Protein 3U3L (pdb70)

Foldseek 3Di:
DAQQPDAAPVGAAALPHDDFAAAVVQPDFKDWDDQDPVNQVVLLVLLLVLLLQVQQPPLVAFHFQAARAAADPLQQVSQSSVFSHVDQDDPHDHADPQFGHKDKDKDKDKAQDDDPPVVSSVVLSVVQVVCSVVDHNVCQAFPDQVPPGHQSVLLSNQRLWHYKHKIKMWHDDPNITMMMIMMITSAGADGGHGSGDHDPGQNNVAPAADPPSRSHHYNPGPRRSHDYD

Sequence (229 aa):
VNYCRLPCRGDDNYHVGCGEPAYAQECGQSSPRTRRELLKEHRNEILSSKINDVRDHVAKGSWGLPVAARKVVVWDAELAGLAKRHTKGCVGETHACRNTERFWLPGQLNFKYSGDKLPRIKELIDDAVKKGHLQKHNITREIIENYRENGGDVKELALAISDRVTAVGCGLTTWEDGAKARALLTCNFSSSQNTRGRPVYKIGNSPGEKCIEKDETYKNLCSATEPIDPNKSN

Nearest PDB structures (foldseek):
  3u3l-assembly1_C  TM=1.004E+00  e=3.193E-52  Tabanus yao
  3u3n-assembly1_C  TM=9.998E-01  e=9.436E-51  Tabanus yao
  3u3u-assembly1_C  TM=1.003E+00  e=1.256E-48  Tabanus yao
  2vzn-assembly1_A  TM=8.427E-01  e=7.200E-13  Solenopsis invicta
  2vzn-assembly2_B  TM=8.166E-01  e=8.162E-13  Solenopsis invicta

Structure (mmCIF, N/CA/C/O backbone):
data_3U3L
#
_entry.id   3U3L
#
_cell.length_a   69.556
_cell.length_b   69.556
_cell.length_c   86.209
_cell.angle_alpha   90.000
_cell.angle_beta   90.000
_cell.angle_gamma   120.000
#
_symmetry.space_group_name_H-M   'P 31 2 1'
#
loop_
_entity.id
_entity.type
_entity.pdbx_description
1 polymer 'Tablysin 15'
2 non-polymer 'PALMITIC ACID'
3 non-polymer 'PRASEODYMIUM ION'
4 non-polymer 'CITRIC ACID'
5 water water
#
loop_
_atom_site.group_PDB
_atom_site.id
_atom_site.type_symbol
_atom_site.label_atom_id
_atom_site.label_alt_id
_atom_site.label_comp_id
_atom_site.label_asym_id
_atom_site.label_entity_id
_atom_site.label_seq_id
_atom_site.pdbx_PDB_ins_code
_atom_site.Cartn_x
_atom_site.Cartn_y
_atom_site.Cartn_z
_atom_site.occupancy
_atom_site.B_iso_or_equiv
_atom_site.auth_seq_id
_atom_site.auth_comp_id
_atom_site.auth_asym_id
_atom_site.auth_atom_id
_atom_site.pdbx_PDB_model_num
ATOM 1 N N . VAL A 1 2 ? 30.866 11.547 -8.843 1.00 29.06 1 VAL C N 1
ATOM 2 C CA . VAL A 1 2 ? 29.969 11.646 -9.988 1.00 29.39 1 VAL C CA 1
ATOM 3 C C . VAL A 1 2 ? 28.908 12.712 -9.752 1.00 27.12 1 VAL C C 1
ATOM 4 O O . VAL A 1 2 ? 28.542 13.002 -8.613 1.00 26.19 1 VAL C O 1
ATOM 8 N N . ASN A 1 3 ? 28.432 13.306 -10.840 1.00 26.08 2 ASN C N 1
ATOM 9 C CA . ASN A 1 3 ? 27.286 14.198 -10.799 1.00 24.30 2 ASN C CA 1
ATOM 10 C C . ASN A 1 3 ? 26.049 13.326 -10.937 1.00 19.15 2 ASN C C 1
ATOM 11 O O . ASN A 1 3 ? 25.782 12.783 -12.006 1.00 17.83 2 ASN C O 1
ATOM 16 N N . TYR A 1 4 ? 25.301 13.156 -9.851 1.00 13.95 3 TYR C N 1
ATOM 17 C CA . TYR A 1 4 ? 24.197 12.215 -9.869 1.00 10.31 3 TYR C CA 1
ATOM 18 C C . TYR A 1 4 ? 23.110 12.648 -10.833 1.00 11.41 3 TYR C C 1
ATOM 19 O O . TYR A 1 4 ? 22.378 11.806 -11.347 1.00 12.27 3 TYR C O 1
ATOM 28 N N . CYS A 1 5 ? 23.026 13.944 -11.102 1.00 13.12 4 CYS C N 1
ATOM 29 C CA . CYS A 1 5 ? 22.045 14.429 -12.060 1.00 15.96 4 CYS C CA 1
ATOM 30 C C . CYS A 1 5 ? 22.346 13.930 -13.463 1.00 17.53 4 CYS C C 1
ATOM 31 O O . CYS A 1 5 ? 21.472 13.969 -14.342 1.00 20.10 4 CYS C O 1
ATOM 34 N N . ARG A 1 6 ? 23.570 13.462 -13.680 1.00 12.62 5 ARG C N 1
ATOM 35 C CA . ARG A 1 6 ? 23.980 13.029 -15.013 1.00 15.16 5 ARG C CA 1
ATOM 36 C C . ARG A 1 6 ? 24.346 11.552 -15.047 1.00 11.98 5 ARG C C 1
ATOM 37 O O . ARG A 1 6 ? 25.016 11.089 -15.977 1.00 14.81 5 ARG C O 1
ATOM 45 N N . LEU A 1 7 ? 23.883 10.822 -14.037 1.00 10.93 6 LEU C N 1
ATOM 46 C CA . LEU A 1 7 ? 24.044 9.371 -13.995 1.00 10.60 6 LEU C CA 1
ATOM 47 C C . LEU A 1 7 ? 22.671 8.767 -14.164 1.00 11.10 6 LEU C C 1
ATOM 48 O O . LEU A 1 7 ? 21.873 8.771 -13.228 1.00 14.01 6 LEU C O 1
ATOM 53 N N . PRO A 1 8 ? 22.372 8.279 -15.374 1.00 12.39 7 PRO C N 1
ATOM 54 C CA . PRO A 1 8 ? 21.008 7.793 -15.574 1.00 12.17 7 PRO C CA 1
ATOM 55 C C . PRO A 1 8 ? 20.807 6.417 -14.981 1.00 11.82 7 PRO C C 1
ATOM 56 O O . PRO A 1 8 ? 21.755 5.776 -14.513 1.00 12.39 7 PRO C O 1
ATOM 60 N N . CYS A 1 9 ? 19.553 5.988 -14.985 1.00 11.23 8 CYS C N 1
ATOM 61 C CA . CYS A 1 9 ? 19.214 4.653 -14.516 1.00 11.41 8 CYS C CA 1
ATOM 62 C C . CYS A 1 9 ? 18.076 4.103 -15.351 1.00 9.34 8 CYS C C 1
ATOM 63 O O . CYS A 1 9 ? 17.300 4.851 -15.949 1.00 11.25 8 CYS C O 1
ATOM 66 N N . ARG A 1 10 ? 18.001 2.780 -15.416 1.00 10.24 9 ARG C N 1
ATOM 67 C CA . ARG A 1 10 ? 16.916 2.156 -16.154 1.00 9.67 9 ARG C CA 1
ATOM 68 C C . ARG A 1 10 ? 15.606 2.429 -15.418 1.00 12.35 9 ARG C C 1
ATOM 69 O O . ARG A 1 10 ? 15.513 2.258 -14.199 1.00 13.33 9 ARG C O 1
ATOM 77 N N . GLY A 1 11 ? 14.601 2.877 -16.161 1.00 11.65 10 GLY C N 1
ATOM 78 C CA . GLY A 1 11 ? 13.356 3.321 -15.552 1.00 11.56 10 GLY C CA 1
ATOM 79 C C . GLY A 1 11 ? 13.267 4.842 -15.519 1.00 14.26 10 GLY C C 1
ATOM 80 O O . GLY A 1 11 ? 12.189 5.401 -15.373 1.00 15.98 10 GLY C O 1
ATOM 81 N N . ASP A 1 12 ? 14.414 5.509 -15.630 1.00 12.43 11 ASP C N 1
ATOM 82 C CA A ASP A 1 12 ? 14.441 6.966 -15.777 0.38 13.28 11 ASP C CA 1
ATOM 83 C CA B ASP A 1 12 ? 14.450 6.961 -15.776 0.62 13.06 11 ASP C CA 1
ATOM 84 C C . ASP A 1 12 ? 13.818 7.715 -14.597 1.00 12.02 11 ASP C C 1
ATOM 85 O O . ASP A 1 12 ? 13.140 8.724 -14.777 1.00 13.63 11 ASP C O 1
ATOM 94 N N . ASN A 1 13 ? 14.062 7.232 -13.389 1.00 11.42 12 ASN C N 1
ATOM 95 C CA . ASN A 1 13 ? 13.624 7.968 -12.204 1.00 11.71 12 ASN C CA 1
ATOM 96 C C . ASN A 1 13 ? 14.696 8.924 -11.730 1.00 13.13 12 ASN C C 1
ATOM 97 O O . ASN A 1 13 ? 15.882 8.727 -11.999 1.00 13.85 12 ASN C O 1
ATOM 102 N N . TYR A 1 14 ? 14.275 9.964 -11.017 1.00 10.69 13 TYR C N 1
ATOM 103 C CA . TYR A 1 14 ? 15.241 10.910 -10.474 1.00 10.96 13 TYR C CA 1
ATOM 104 C C . TYR A 1 14 ? 16.194 10.157 -9.560 1.00 10.44 13 TYR C C 1
ATOM 105 O O . TYR A 1 14 ? 15.820 9.161 -8.933 1.00 10.75 13 TYR C O 1
ATOM 114 N N . HIS A 1 15 ? 17.422 10.659 -9.468 1.00 9.47 14 HIS C N 1
ATOM 115 C CA . HIS A 1 15 ? 18.411 10.076 -8.570 1.00 8.47 14 HIS C CA 1
ATOM 116 C C . HIS A 1 15 ? 18.338 10.760 -7.198 1.00 8.65 14 HIS C C 1
ATOM 117 O O . HIS A 1 15 ? 18.259 11.991 -7.110 1.00 9.91 14 HIS C O 1
ATOM 124 N N . VAL A 1 16 ? 18.341 9.958 -6.137 1.00 8.21 15 VAL C N 1
ATOM 125 C CA . VAL A 1 16 ? 18.284 10.475 -4.768 1.00 9.68 15 VAL C CA 1
ATOM 126 C C . VAL A 1 16 ? 19.371 11.520 -4.482 1.00 11.23 15 VAL C C 1
ATOM 127 O O . VAL A 1 16 ? 19.176 12.398 -3.658 1.00 11.08 15 VAL C O 1
ATOM 131 N N . GLY A 1 17 ? 20.512 11.421 -5.162 1.00 9.36 16 GLY C N 1
ATOM 132 C CA . GLY A 1 17 ? 21.613 12.346 -4.928 1.00 11.82 16 GLY C CA 1
ATOM 133 C C . GLY A 1 17 ? 21.611 13.606 -5.775 1.00 10.62 16 GLY C C 1
ATOM 134 O O . GLY A 1 17 ? 22.448 14.476 -5.586 1.00 13.63 16 GLY C O 1
ATOM 135 N N . CYS A 1 18 ? 20.658 13.722 -6.691 1.00 12.11 17 CYS C N 1
ATOM 136 C CA . CYS A 1 18 ? 20.608 14.876 -7.583 1.00 10.89 17 CYS C CA 1
ATOM 137 C C . CYS A 1 18 ? 19.963 16.097 -6.935 1.00 12.97 17 CYS C C 1
ATOM 138 O O . CYS A 1 18 ? 18.889 15.997 -6.345 1.00 16.85 17 CYS C O 1
ATOM 141 N N . GLY A 1 19 ? 20.619 17.250 -7.052 1.00 16.40 18 GLY C N 1
ATOM 142 C CA . GLY A 1 19 ? 20.078 18.496 -6.530 1.00 17.27 18 GLY C CA 1
ATOM 143 C C . GLY A 1 19 ? 20.466 18.768 -5.091 1.00 17.89 18 GLY C C 1
ATOM 144 O O . GLY A 1 19 ? 21.124 17.952 -4.450 1.00 20.01 18 GLY C O 1
ATOM 145 N N . GLU A 1 20 ? 20.057 19.924 -4.576 1.00 20.35 19 GLU C N 1
ATOM 146 C CA . GLU A 1 20 ? 20.392 20.282 -3.204 1.00 24.31 19 GLU C CA 1
ATOM 147 C C . GLU A 1 20 ? 19.493 19.558 -2.209 1.00 22.82 19 GLU C C 1
ATOM 148 O O . GLU A 1 20 ? 18.294 19.408 -2.436 1.00 24.43 19 GLU C O 1
ATOM 154 N N . PRO A 1 21 ? 20.081 19.105 -1.099 1.00 21.35 20 PRO C N 1
ATOM 155 C CA . PRO A 1 21 ? 19.323 18.409 -0.057 1.00 19.49 20 PRO C CA 1
ATOM 156 C C . PRO A 1 21 ? 18.285 19.319 0.589 1.00 18.60 20 PRO C C 1
ATOM 157 O O . PRO A 1 21 ? 18.511 20.519 0.769 1.00 23.10 20 PRO C O 1
ATOM 161 N N . ALA A 1 22 ? 17.144 18.730 0.924 1.00 16.62 21 ALA C N 1
ATOM 162 C CA . ALA A 1 22 ? 16.080 19.428 1.622 1.00 15.25 21 ALA C CA 1
ATOM 163 C C . ALA A 1 22 ? 15.305 18.402 2.434 1.00 13.14 21 ALA C C 1
ATOM 164 O O . ALA A 1 22 ? 15.271 17.223 2.075 1.00 16.11 21 ALA C O 1
ATOM 166 N N . TYR A 1 23 ? 14.700 18.838 3.532 1.00 15.78 22 TYR C N 1
ATOM 167 C CA . TYR A 1 23 ? 13.791 17.975 4.275 1.00 14.95 22 TYR C CA 1
ATOM 168 C C . TYR A 1 23 ? 12.424 17.988 3.612 1.00 14.39 22 TYR C C 1
ATOM 169 O O . TYR A 1 23 ? 11.899 19.051 3.279 1.00 17.23 22 TYR C O 1
ATOM 178 N N . ALA A 1 24 ? 11.836 16.808 3.452 1.00 12.56 23 ALA C N 1
ATOM 179 C CA . ALA A 1 24 ? 10.474 16.692 2.930 1.00 13.41 23 ALA C CA 1
ATOM 180 C C . ALA A 1 24 ? 9.437 17.304 3.873 1.00 13.01 23 ALA C C 1
ATOM 181 O O . ALA A 1 24 ? 9.607 17.306 5.087 1.00 12.32 23 ALA C O 1
ATOM 183 N N . GLN A 1 25 ? 8.350 17.813 3.305 1.00 13.63 24 GLN C N 1
ATOM 184 C CA . GLN A 1 25 ? 7.263 18.302 4.134 1.00 13.82 24 GLN C CA 1
ATOM 185 C C . GLN A 1 25 ? 6.795 17.172 5.041 1.00 15.90 24 GLN C C 1
ATOM 186 O O . GLN A 1 25 ? 6.398 17.414 6.168 1.00 14.97 24 GLN C O 1
ATOM 192 N N . GLU A 1 26 ? 6.840 15.938 4.540 1.00 16.76 25 GLU C N 1
ATOM 193 C CA . GLU A 1 26 ? 6.377 14.793 5.314 1.00 21.93 25 GLU C CA 1
ATOM 194 C C . GLU A 1 26 ? 7.180 14.569 6.612 1.00 18.39 25 GLU C C 1
ATOM 195 O O . GLU A 1 26 ? 6.755 13.795 7.471 1.00 22.70 25 GLU C O 1
ATOM 201 N N . CYS A 1 27 ? 8.327 15.248 6.752 1.00 15.05 26 CYS C N 1
ATOM 202 C CA . CYS A 1 27 ? 9.131 15.218 7.987 1.00 14.87 26 CYS C CA 1
ATOM 203 C C . CYS A 1 27 ? 8.559 16.095 9.094 1.00 17.18 26 CYS C C 1
ATOM 204 O O . CYS A 1 27 ? 9.114 16.148 10.194 1.00 19.74 26 CYS C O 1
ATOM 207 N N . GLY A 1 28 ? 7.493 16.820 8.785 1.00 16.75 27 GLY C N 1
ATOM 208 C CA . GLY A 1 28 ? 6.982 17.807 9.715 1.00 20.01 27 GLY C CA 1
ATOM 209 C C . GLY A 1 28 ? 8.005 18.919 9.819 1.00 19.50 27 GLY C C 1
ATOM 210 O O . GLY A 1 28 ? 8.901 19.028 8.980 1.00 18.18 27 GLY C O 1
ATOM 211 N N . GLN A 1 29 ? 7.895 19.738 10.854 1.00 23.21 28 GLN C N 1
ATOM 212 C CA . GLN A 1 29 ? 8.654 20.979 10.882 1.00 27.00 28 GLN C CA 1
ATOM 213 C C . GLN A 1 29 ? 9.876 20.976 11.798 1.00 26.56 28 GLN C C 1
ATOM 214 O O . GLN A 1 29 ? 10.524 22.008 11.960 1.00 29.34 28 GLN C O 1
ATOM 220 N N . SER A 1 30 ? 10.209 19.818 12.368 1.00 24.96 29 SER C N 1
ATOM 221 C CA A SER A 1 30 ? 11.351 19.713 13.268 0.62 24.49 29 SER C CA 1
ATOM 222 C CA B SER A 1 30 ? 11.358 19.719 13.262 0.38 24.41 29 SER C CA 1
ATOM 223 C C . SER A 1 30 ? 12.273 18.538 12.926 1.00 21.29 29 SER C C 1
ATOM 224 O O . SER A 1 30 ? 12.730 17.823 13.818 1.00 23.06 29 SER C O 1
ATOM 229 N N . PRO A 1 31 ? 12.559 18.334 11.635 1.00 20.76 30 PRO C N 1
ATOM 230 C CA . PRO A 1 31 ? 13.443 17.203 11.344 1.00 16.36 30 PRO C CA 1
ATOM 231 C C . PRO A 1 31 ? 14.914 17.527 11.612 1.00 15.32 30 PRO C C 1
ATOM 232 O O . PRO A 1 31 ? 15.330 18.681 11.531 1.00 20.95 30 PRO C O 1
ATOM 236 N N . ARG A 1 32 ? 15.700 16.498 11.904 1.00 13.76 31 ARG C N 1
ATOM 237 C CA . ARG A 1 32 ? 17.134 16.666 12.037 1.00 14.89 31 ARG C CA 1
ATOM 238 C C . ARG A 1 32 ? 17.869 15.442 11.529 1.00 13.09 31 ARG C C 1
ATOM 239 O O . ARG A 1 32 ? 17.734 14.345 12.062 1.00 13.60 31 ARG C O 1
ATOM 247 N N . THR A 1 33 ? 18.665 15.629 10.488 1.00 12.51 32 THR C N 1
ATOM 248 C CA . THR A 1 33 ? 19.551 14.570 10.065 1.00 12.54 32 THR C CA 1
ATOM 249 C C . THR A 1 33 ? 20.625 14.397 11.140 1.00 12.00 32 THR C C 1
ATOM 250 O O . THR A 1 33 ? 21.126 15.375 11.712 1.00 18.25 32 THR C O 1
ATOM 254 N N A ARG A 1 34 ? 20.933 13.151 11.434 0.39 13.11 33 ARG C N 1
ATOM 255 N N B ARG A 1 34 ? 20.970 13.133 11.415 0.61 12.98 33 ARG C N 1
ATOM 256 C CA A ARG A 1 34 ? 21.931 12.890 12.429 0.39 14.71 33 ARG C CA 1
ATOM 257 C CA B ARG A 1 34 ? 21.855 12.760 12.532 0.61 15.28 33 ARG C CA 1
ATOM 258 C C A ARG A 1 34 ? 23.234 12.612 11.715 0.39 14.36 33 ARG C C 1
ATOM 259 C C B ARG A 1 34 ? 23.139 12.045 12.079 0.61 14.75 33 ARG C C 1
ATOM 260 O O A ARG A 1 34 ? 23.290 12.490 10.490 0.39 15.99 33 ARG C O 1
ATOM 261 O O B ARG A 1 34 ? 23.074 11.002 11.420 0.61 14.96 33 ARG C O 1
ATOM 276 N N . GLU A 1 35 ? 24.298 12.567 12.489 1.00 14.13 34 GLU C N 1
ATOM 277 C CA . GLU A 1 35 ? 25.576 12.100 11.969 1.00 13.20 34 GLU C CA 1
ATOM 278 C C . GLU A 1 35 ? 25.910 10.761 12.597 1.00 15.39 34 GLU C C 1
ATOM 279 O O . GLU A 1 35 ? 25.911 10.623 13.822 1.00 17.05 34 GLU C O 1
ATOM 285 N N . LEU A 1 36 ? 26.151 9.770 11.747 1.00 13.93 35 LEU C N 1
ATOM 286 C CA . LEU A 1 36 ? 26.636 8.483 12.208 1.00 15.21 35 LEU C CA 1
ATOM 287 C C . LEU A 1 36 ? 28.157 8.548 12.293 1.00 18.35 35 LEU C C 1
ATOM 288 O O . LEU A 1 36 ? 28.861 8.532 11.285 1.00 20.15 35 LEU C O 1
ATOM 293 N N . LEU A 1 37 ? 28.641 8.647 13.521 1.00 17.28 36 LEU C N 1
ATOM 294 C CA . LEU A 1 37 ? 30.058 8.834 13.800 1.00 18.77 36 LEU C CA 1
ATOM 295 C C . LEU A 1 37 ? 30.776 7.506 13.703 1.00 21.21 36 LEU C C 1
ATOM 296 O O . LEU A 1 37 ? 30.148 6.470 13.482 1.00 21.28 36 LEU C O 1
ATOM 301 N N . LYS A 1 38 ? 32.092 7.543 13.890 1.00 19.69 37 LYS C N 1
ATOM 302 C CA . LYS A 1 38 ? 32.918 6.349 13.764 1.00 20.31 37 LYS C CA 1
ATOM 303 C C . LYS A 1 38 ? 32.385 5.199 14.618 1.00 18.21 37 LYS C C 1
ATOM 304 O O . LYS A 1 38 ? 32.306 4.060 14.150 1.00 19.97 37 LYS C O 1
ATOM 310 N N . GLU A 1 39 ? 32.003 5.491 15.855 1.00 20.76 38 GLU C N 1
ATOM 311 C CA . GLU A 1 39 ? 31.497 4.457 16.755 1.00 20.67 38 GLU C CA 1
ATOM 312 C C . GLU A 1 39 ? 30.257 3.761 16.190 1.00 22.61 38 GLU C C 1
ATOM 313 O O . GLU A 1 39 ? 30.093 2.548 16.329 1.00 22.66 38 GLU C O 1
ATOM 319 N N . HIS A 1 40 ? 29.385 4.535 15.553 1.00 18.80 39 HIS C N 1
ATOM 320 C CA . HIS A 1 40 ? 28.143 4.006 15.004 1.00 16.88 39 HIS C CA 1
ATOM 321 C C . HIS A 1 40 ? 28.398 3.163 13.775 1.00 16.11 39 HIS C C 1
ATOM 322 O O . HIS A 1 40 ? 27.779 2.110 13.583 1.00 16.16 39 HIS C O 1
ATOM 329 N N . ARG A 1 41 ? 29.292 3.649 12.925 1.00 15.72 40 ARG C N 1
ATOM 330 C CA . ARG A 1 41 ? 29.636 2.942 11.698 1.00 16.02 40 ARG C CA 1
ATOM 331 C C . ARG A 1 41 ? 30.277 1.606 12.045 1.00 16.22 40 ARG C C 1
ATOM 332 O O . ARG A 1 41 ? 29.948 0.572 11.448 1.00 15.98 40 ARG C O 1
ATOM 340 N N . ASN A 1 42 ? 31.182 1.620 13.019 1.00 17.21 41 ASN C N 1
ATOM 341 C CA . ASN A 1 42 ? 31.851 0.397 13.451 1.00 17.92 41 ASN C CA 1
ATOM 342 C C . ASN A 1 42 ? 30.886 -0.625 14.028 1.00 17.52 41 ASN C C 1
ATOM 343 O O . ASN A 1 42 ? 31.039 -1.825 13.824 1.00 16.87 41 ASN C O 1
ATOM 348 N N . GLU A 1 43 ? 29.905 -0.146 14.784 1.00 15.93 42 GLU C N 1
ATOM 349 C CA . GLU A 1 43 ? 28.913 -1.031 15.375 1.00 15.74 42 GLU C CA 1
ATOM 350 C C . GLU A 1 43 ? 28.062 -1.704 14.304 1.00 17.13 42 GLU C C 1
ATOM 351 O O . GLU A 1 43 ? 27.828 -2.909 14.350 1.00 15.83 42 GLU C O 1
ATOM 357 N N . ILE A 1 44 ? 27.592 -0.913 13.345 1.00 13.72 43 ILE C N 1
ATOM 358 C CA . ILE A 1 44 ? 26.839 -1.452 12.216 1.00 13.74 43 ILE C CA 1
ATOM 359 C C . ILE A 1 44 ? 27.657 -2.530 11.501 1.00 13.64 43 ILE C C 1
ATOM 360 O O . ILE A 1 44 ? 27.165 -3.636 11.271 1.00 13.39 43 ILE C O 1
ATOM 365 N N . LEU A 1 45 ? 28.911 -2.227 11.177 1.00 12.38 44 LEU C N 1
ATOM 366 C CA . LEU A 1 45 ? 29.757 -3.224 10.503 1.00 12.74 44 LEU C CA 1
ATOM 367 C C . LEU A 1 45 ? 29.953 -4.479 11.348 1.00 15.87 44 LEU C C 1
ATOM 368 O O . LEU A 1 45 ? 29.912 -5.607 10.838 1.00 16.36 44 LEU C O 1
ATOM 373 N N . SER A 1 46 ? 30.153 -4.288 12.644 1.00 13.63 45 SER C N 1
ATOM 374 C CA A SER A 1 46 ? 30.453 -5.417 13.509 0.41 15.21 45 SER C CA 1
ATOM 375 C CA B SER A 1 46 ? 30.431 -5.390 13.557 0.59 15.56 45 SER C CA 1
ATOM 376 C C . SER A 1 46 ? 29.280 -6.388 13.565 1.00 15.77 45 SER C C 1
ATOM 377 O O . SER A 1 46 ? 29.484 -7.607 13.523 1.00 16.45 45 SER C O 1
ATOM 382 N N . LYS A 1 47 ? 28.060 -5.864 13.633 1.00 14.50 46 LYS C N 1
ATOM 383 C CA . LYS A 1 47 ? 26.883 -6.725 13.696 1.00 18.22 46 LYS C CA 1
ATOM 384 C C . LYS A 1 47 ? 26.620 -7.434 12.367 1.00 17.01 46 LYS C C 1
ATOM 385 O O . LYS A 1 47 ? 26.286 -8.615 12.347 1.00 16.80 46 LYS C O 1
ATOM 391 N N . ILE A 1 48 ? 26.774 -6.716 11.256 1.00 14.12 47 ILE C N 1
ATOM 392 C CA . ILE A 1 48 ? 26.642 -7.343 9.941 1.00 12.19 47 ILE C CA 1
ATOM 393 C C . ILE A 1 48 ? 27.694 -8.438 9.754 1.00 13.57 47 ILE C C 1
ATOM 394 O O . ILE A 1 48 ? 27.379 -9.540 9.315 1.00 12.93 47 ILE C O 1
ATOM 399 N N . ASN A 1 49 ? 28.950 -8.152 10.076 1.00 12.50 48 ASN C N 1
ATOM 400 C CA . ASN A 1 49 ? 29.968 -9.182 9.924 1.00 12.77 48 ASN C CA 1
ATOM 401 C C . ASN A 1 49 ? 29.821 -10.339 10.916 1.00 12.71 48 ASN C C 1
ATOM 402 O O . ASN A 1 49 ? 30.141 -11.478 10.584 1.00 15.14 48 ASN C O 1
ATOM 407 N N . ASP A 1 50 ? 29.336 -10.042 12.119 1.00 15.09 49 ASP C N 1
ATOM 408 C CA . ASP A 1 50 ? 29.052 -11.090 13.092 1.00 14.98 49 ASP C CA 1
ATOM 409 C C . ASP A 1 50 ? 28.042 -12.085 12.521 1.00 15.49 49 ASP C C 1
ATOM 410 O O . ASP A 1 50 ? 28.251 -13.297 12.610 1.00 19.58 49 ASP C O 1
ATOM 415 N N . VAL A 1 51 ? 26.954 -11.587 11.936 1.00 14.51 50 VAL C N 1
ATOM 416 C CA . VAL A 1 51 ? 25.919 -12.501 11.463 1.00 16.03 50 VAL C CA 1
ATOM 417 C C . VAL A 1 51 ? 26.394 -13.265 10.235 1.00 14.94 50 VAL C C 1
ATOM 418 O O . VAL A 1 51 ? 26.106 -14.451 10.088 1.00 17.47 50 VAL C O 1
ATOM 422 N N . ARG A 1 52 ? 27.147 -12.593 9.368 1.00 14.07 51 ARG C N 1
ATOM 423 C CA . ARG A 1 52 ? 27.709 -13.246 8.195 1.00 13.20 51 ARG C CA 1
ATOM 424 C C . ARG A 1 52 ? 28.631 -14.392 8.611 1.00 14.38 51 ARG C C 1
ATOM 425 O O . ARG A 1 52 ? 28.540 -15.517 8.098 1.00 15.48 51 ARG C O 1
ATOM 433 N N . ASP A 1 53 ? 29.511 -14.124 9.570 1.00 14.68 52 ASP C N 1
ATOM 434 C CA . ASP A 1 53 ? 30.428 -15.150 10.036 1.00 17.30 52 ASP C CA 1
ATOM 435 C C . ASP A 1 53 ? 29.689 -16.333 10.666 1.00 17.69 52 ASP C C 1
ATOM 436 O O . ASP A 1 53 ? 30.080 -17.489 10.494 1.00 18.63 52 ASP C O 1
ATOM 441 N N . HIS A 1 54 ? 28.622 -16.032 11.399 1.00 17.45 53 HIS C N 1
ATOM 442 C CA . HIS A 1 54 ? 27.859 -17.055 12.098 1.00 21.13 53 HIS C CA 1
ATOM 443 C C . HIS A 1 54 ? 27.100 -17.906 11.089 1.00 20.07 53 HIS C C 1
ATOM 444 O O . HIS A 1 54 ? 27.084 -19.136 11.174 1.00 22.36 53 HIS C O 1
ATOM 451 N N . VAL A 1 55 ? 26.472 -17.253 10.120 1.00 18.83 54 VAL C N 1
ATOM 452 C CA . VAL A 1 55 ? 25.746 -17.991 9.095 1.00 19.88 54 VAL C CA 1
ATOM 453 C C . VAL A 1 55 ? 26.683 -18.807 8.204 1.00 20.00 54 VAL C C 1
ATOM 454 O O . VAL A 1 55 ? 26.372 -19.947 7.841 1.00 20.49 54 VAL C O 1
ATOM 458 N N . ALA A 1 56 ? 27.841 -18.240 7.879 1.00 18.83 55 ALA C N 1
ATOM 459 C CA . ALA A 1 56 ? 28.762 -18.870 6.937 1.00 18.49 55 ALA C CA 1
ATOM 460 C C . ALA A 1 56 ? 29.278 -20.233 7.395 1.00 20.55 55 ALA C C 1
ATOM 461 O O . ALA A 1 56 ? 29.622 -21.063 6.569 1.00 21.26 55 ALA C O 1
ATOM 463 N N . LYS A 1 57 ? 29.347 -20.451 8.701 1.00 21.12 56 LYS C N 1
ATOM 464 C CA . LYS A 1 57 ? 29.808 -21.744 9.201 1.00 23.12 56 LYS C CA 1
ATOM 465 C C . LYS A 1 57 ? 28.669 -22.750 9.295 1.00 25.76 56 LYS C C 1
ATOM 466 O O . LYS A 1 57 ? 28.856 -23.866 9.784 1.00 26.95 56 LYS C O 1
ATOM 472 N N . GLY A 1 58 ? 27.491 -22.349 8.826 1.00 28.48 57 GLY C N 1
ATOM 473 C CA . GLY A 1 58 ? 26.341 -23.234 8.770 1.00 28.92 57 GLY C CA 1
ATOM 474 C C . GLY A 1 58 ? 25.503 -23.237 10.034 1.00 32.74 57 GLY C C 1
ATOM 475 O O . GLY A 1 58 ? 25.192 -24.299 10.571 1.00 36.42 57 GLY C O 1
ATOM 476 N N . SER A 1 59 ? 25.136 -22.054 10.513 1.00 31.29 58 SER C N 1
ATOM 477 C CA . SER A 1 59 ? 24.314 -21.933 11.717 1.00 27.79 58 SER C CA 1
ATOM 478 C C . SER A 1 59 ? 22.834 -21.777 11.385 1.00 28.55 58 SER C C 1
ATOM 479 O O . SER A 1 59 ? 22.469 -21.492 10.241 1.00 31.46 58 SER C O 1
ATOM 482 N N . TRP A 1 60 ? 21.985 -21.975 12.390 1.00 31.98 59 TRP C N 1
ATOM 483 C CA . TRP A 1 60 ? 20.558 -21.703 12.258 1.00 34.20 59 TRP C CA 1
ATOM 484 C C . TRP A 1 60 ? 19.868 -22.637 11.270 1.00 37.19 59 TRP C C 1
ATOM 485 O O . TRP A 1 60 ? 18.796 -22.320 10.756 1.00 39.56 59 TRP C O 1
ATOM 496 N N . GLY A 1 61 ? 20.484 -23.782 11.005 1.00 36.04 60 GLY C N 1
ATOM 497 C CA . GLY A 1 61 ? 19.939 -24.726 10.050 1.00 38.07 60 GLY C CA 1
ATOM 498 C C . GLY A 1 61 ? 20.128 -24.258 8.622 1.00 37.60 60 GLY C C 1
ATOM 499 O O . GLY A 1 61 ? 19.587 -24.847 7.686 1.00 39.55 60 GLY C O 1
ATOM 500 N N . LEU A 1 62 ? 20.897 -23.188 8.454 1.00 33.38 61 LEU C N 1
ATOM 501 C CA . LEU A 1 62 ? 21.201 -22.676 7.125 1.00 31.00 61 LEU C CA 1
ATOM 502 C C . LEU A 1 62 ? 22.476 -23.329 6.607 1.00 28.79 61 LEU C C 1
ATOM 503 O O . LEU A 1 62 ? 23.268 -23.864 7.387 1.00 31.25 61 LEU C O 1
ATOM 508 N N . PRO A 1 63 ? 22.670 -23.307 5.283 1.00 26.86 62 PRO C N 1
ATOM 509 C CA . PRO A 1 63 ? 23.825 -23.962 4.665 1.00 28.84 62 PRO C CA 1
ATOM 510 C C . PRO A 1 63 ? 25.136 -23.237 4.969 1.00 27.51 62 PRO C C 1
ATOM 511 O O . PRO A 1 63 ? 25.138 -22.044 5.292 1.00 23.53 62 PRO C O 1
ATOM 515 N N . VAL A 1 64 ? 26.236 -23.976 4.869 1.00 29.77 63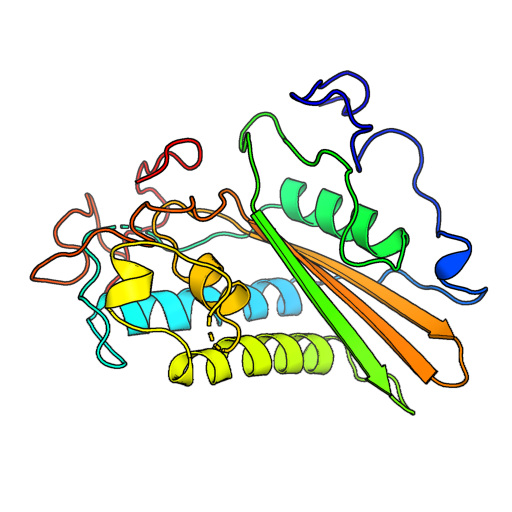 VAL C N 1
ATOM 516 C CA . VAL A 1 64 ? 27.574 -23.413 4.954 1.00 26.06 63 VAL C CA 1
ATOM 517 C C . VAL A 1 64 ? 27.845 -22.532 3.734 1.00 25.26 63 VAL C C 1
ATOM 518 O O . VAL A 1 64 ? 27.468 -22.878 2.618 1.00 23.87 63 VAL C O 1
ATOM 522 N N . ALA A 1 65 ? 28.479 -21.382 3.942 1.00 21.33 64 ALA C N 1
ATOM 523 C CA . ALA A 1 65 ? 28.737 -20.465 2.838 1.00 20.17 64 ALA C CA 1
ATOM 524 C C . ALA A 1 65 ? 30.137 -20.586 2.251 1.00 21.28 64 ALA C C 1
ATOM 525 O O . ALA A 1 65 ? 31.135 -20.478 2.964 1.00 23.55 64 ALA C O 1
ATOM 527 N N . ALA A 1 66 ? 30.197 -20.784 0.939 1.00 21.12 65 ALA C N 1
ATOM 528 C CA . ALA A 1 66 ? 31.456 -20.980 0.219 1.00 22.30 65 ALA C CA 1
ATOM 529 C C . ALA A 1 66 ? 32.352 -19.748 0.083 1.00 22.97 65 ALA C C 1
ATOM 530 O O . ALA A 1 66 ? 33.573 -19.869 0.025 1.00 22.76 65 ALA C O 1
ATOM 532 N N . ARG A 1 67 ? 31.763 -18.559 0.006 1.00 19.06 66 ARG C N 1
ATOM 533 C CA . ARG A 1 67 ? 32.562 -17.379 -0.302 1.00 18.16 66 ARG C CA 1
ATOM 534 C C . ARG A 1 67 ? 31.866 -16.091 0.143 1.00 18.44 66 ARG C C 1
ATOM 535 O O . ARG A 1 67 ? 31.532 -15.221 -0.667 1.00 20.34 66 ARG C O 1
ATOM 551 N N . LYS A 1 69 ? 32.153 -12.636 1.934 1.00 14.87 68 LYS C N 1
ATOM 552 C CA . LYS A 1 69 ? 33.202 -11.656 2.241 1.00 15.30 68 LYS C CA 1
ATOM 553 C C . LYS A 1 69 ? 32.926 -10.793 3.482 1.00 14.72 68 LYS C C 1
ATOM 554 O O . LYS A 1 69 ? 31.777 -10.481 3.774 1.00 13.38 68 LYS C O 1
ATOM 560 N N . VAL A 1 70 ? 33.979 -10.393 4.197 1.00 14.10 69 VAL C N 1
ATOM 561 C CA . VAL A 1 70 ? 33.868 -9.330 5.196 1.00 12.05 69 VAL C CA 1
ATOM 562 C C . VAL A 1 70 ? 33.421 -8.021 4.531 1.00 12.74 69 VAL C C 1
ATOM 563 O O . VAL A 1 70 ? 33.983 -7.621 3.508 1.00 15.05 69 VAL C O 1
ATOM 567 N N . VAL A 1 71 ? 32.414 -7.366 5.113 1.00 10.78 70 VAL C N 1
ATOM 568 C CA . VAL A 1 71 ? 31.843 -6.143 4.549 1.00 10.86 70 VAL C CA 1
ATOM 569 C C . VAL A 1 71 ? 32.583 -4.926 5.100 1.00 12.80 70 VAL C C 1
ATOM 570 O O . VAL A 1 71 ? 32.990 -4.905 6.264 1.00 15.83 70 VAL C O 1
ATOM 574 N N . VAL A 1 72 ? 32.784 -3.936 4.239 1.00 12.65 71 VAL C N 1
ATOM 575 C CA . VAL A 1 72 ? 33.358 -2.660 4.657 1.00 12.54 71 VAL C CA 1
ATOM 576 C C . VAL A 1 72 ? 32.333 -1.528 4.565 1.00 10.23 71 VAL C C 1
ATOM 577 O O . VAL A 1 72 ? 31.308 -1.652 3.908 1.00 11.17 71 VAL C O 1
ATOM 581 N N . TRP A 1 73 ? 32.627 -0.417 5.241 1.00 12.17 72 TRP C N 1
ATOM 582 C CA . TRP A 1 73 ? 31.801 0.788 5.166 1.00 11.81 72 TRP C CA 1
ATOM 583 C C . TRP A 1 73 ? 32.120 1.553 3.895 1.00 13.36 72 TRP C C 1
ATOM 584 O O . TRP A 1 73 ? 33.293 1.701 3.529 1.00 17.94 72 TRP C O 1
ATOM 595 N N . ASP A 1 74 ? 31.084 2.031 3.221 1.00 12.04 73 ASP C N 1
ATOM 596 C CA . ASP A 1 74 ? 31.291 2.830 2.022 1.00 11.29 73 ASP C CA 1
ATOM 597 C C . ASP A 1 74 ? 30.678 4.208 2.201 1.00 9.59 73 ASP C C 1
ATOM 598 O O . ASP A 1 74 ? 29.468 4.354 2.393 1.00 11.37 73 ASP C O 1
ATOM 603 N N . ALA A 1 75 ? 31.537 5.215 2.133 1.00 11.49 74 ALA C N 1
ATOM 604 C CA . ALA A 1 75 ? 31.122 6.584 2.369 1.00 11.15 74 ALA C CA 1
ATOM 605 C C . ALA A 1 75 ? 30.106 7.064 1.347 1.00 11.73 74 ALA C C 1
ATOM 606 O O . ALA A 1 75 ? 29.191 7.814 1.690 1.00 11.26 74 ALA C O 1
ATOM 608 N N . GLU A 1 76 ? 30.264 6.657 0.092 1.00 11.78 75 GLU C N 1
ATOM 609 C CA . GLU A 1 76 ? 29.331 7.115 -0.925 1.00 9.93 75 GLU C CA 1
ATOM 610 C C . GLU A 1 76 ? 27.946 6.552 -0.692 1.00 11.07 75 GLU C C 1
ATOM 611 O O . GLU A 1 76 ? 26.964 7.297 -0.727 1.00 11.66 75 GLU C O 1
ATOM 617 N N . LEU A 1 77 ? 27.863 5.247 -0.448 1.00 9.91 76 LEU C N 1
ATOM 618 C CA . LEU A 1 77 ? 26.585 4.609 -0.128 1.00 9.67 76 LEU C CA 1
ATOM 619 C C . LEU A 1 77 ? 25.945 5.272 1.091 1.00 9.14 76 LEU C C 1
ATOM 620 O O . LEU A 1 77 ? 24.738 5.511 1.099 1.00 9.27 76 LEU C O 1
ATOM 625 N N . ALA A 1 78 ? 26.761 5.588 2.099 1.00 9.25 77 ALA C N 1
ATOM 626 C CA . ALA A 1 78 ? 26.262 6.233 3.307 1.00 8.25 77 ALA C CA 1
ATOM 627 C C . ALA A 1 78 ? 25.686 7.607 3.005 1.00 9.33 77 ALA C C 1
ATOM 628 O O . ALA A 1 78 ? 24.662 7.985 3.567 1.00 10.13 77 ALA C O 1
ATOM 630 N N . GLY A 1 79 ? 26.350 8.355 2.132 1.00 9.51 78 GLY C N 1
ATOM 631 C CA . GLY A 1 79 ? 25.906 9.711 1.825 1.00 10.31 78 GLY C CA 1
ATOM 632 C C . GLY A 1 79 ? 24.574 9.675 1.107 1.00 9.51 78 GLY C C 1
ATOM 633 O O . GLY A 1 79 ? 23.701 10.526 1.337 1.00 12.21 78 GLY C O 1
ATOM 634 N N . LEU A 1 80 ? 24.410 8.694 0.223 1.00 10.60 79 LEU C N 1
ATOM 635 C CA . LEU A 1 80 ? 23.144 8.530 -0.478 1.00 11.25 79 LEU C CA 1
ATOM 636 C C . LEU A 1 80 ? 22.041 8.091 0.471 1.00 7.65 79 LEU C C 1
ATOM 637 O O . LEU A 1 80 ? 20.897 8.526 0.323 1.00 10.15 79 LEU C O 1
ATOM 642 N N . ALA A 1 81 ? 22.374 7.239 1.440 1.00 9.51 80 ALA C N 1
ATOM 643 C CA . ALA A 1 81 ? 21.402 6.777 2.427 1.00 6.98 80 ALA C CA 1
ATOM 644 C C . ALA A 1 81 ? 20.956 7.960 3.280 1.00 9.94 80 ALA C C 1
ATOM 645 O O . ALA A 1 81 ? 19.767 8.141 3.544 1.00 10.35 80 ALA C O 1
ATOM 647 N N . LYS A 1 82 ? 21.919 8.758 3.735 1.00 10.16 81 LYS C N 1
ATOM 648 C CA . LYS A 1 82 ? 21.615 9.966 4.500 1.00 10.05 81 LYS C CA 1
ATOM 649 C C . LYS A 1 82 ? 20.642 10.876 3.735 1.00 11.57 81 LYS C C 1
ATOM 650 O O . LYS A 1 82 ? 19.635 11.326 4.280 1.00 11.13 81 LYS C O 1
ATOM 656 N N . ARG A 1 83 ? 20.940 11.129 2.467 1.00 10.85 82 ARG C N 1
ATOM 657 C CA . ARG A 1 83 ? 20.086 11.963 1.641 1.00 10.21 82 ARG C CA 1
ATOM 658 C C . ARG A 1 83 ? 18.660 11.393 1.590 1.00 11.04 82 ARG C C 1
ATOM 659 O O . ARG A 1 83 ? 17.674 12.135 1.687 1.00 12.99 82 ARG C O 1
ATOM 667 N N . HIS A 1 84 ? 18.560 10.081 1.442 1.00 10.52 83 HIS C N 1
ATOM 668 C CA . HIS A 1 84 ? 17.271 9.404 1.395 1.00 9.39 83 HIS C CA 1
ATOM 669 C C . HIS A 1 84 ? 16.464 9.670 2.661 1.00 9.07 83 HIS C C 1
ATOM 670 O O . HIS A 1 84 ? 15.259 9.959 2.596 1.00 10.20 83 HIS C O 1
ATOM 677 N N . THR A 1 85 ? 17.132 9.602 3.815 1.00 10.91 84 THR C N 1
ATOM 678 C CA . THR A 1 85 ? 16.417 9.765 5.076 1.00 9.62 84 THR C CA 1
ATOM 679 C C . THR A 1 85 ? 15.787 11.145 5.229 1.00 9.22 84 THR C C 1
ATOM 680 O O . THR A 1 85 ? 14.844 11.301 5.996 1.00 11.44 84 THR C O 1
ATOM 684 N N . LYS A 1 86 ? 16.311 12.141 4.519 1.00 9.90 85 LYS C N 1
ATOM 685 C CA . LYS A 1 86 ? 15.767 13.497 4.585 1.00 10.33 85 LYS C CA 1
ATOM 686 C C . LYS A 1 86 ? 14.350 13.564 4.033 1.00 9.66 85 LYS C C 1
ATOM 687 O O . LYS A 1 86 ? 13.655 14.539 4.259 1.00 11.57 85 LYS C O 1
ATOM 693 N N . GLY A 1 87 ? 13.954 12.537 3.288 1.00 10.84 86 GLY C N 1
ATOM 694 C CA . GLY A 1 87 ? 12.595 12.467 2.776 1.00 12.08 86 GLY C CA 1
ATOM 695 C C . GLY A 1 87 ? 11.607 11.931 3.800 1.00 11.91 86 GLY C C 1
ATOM 696 O O . GLY A 1 87 ? 10.390 12.039 3.629 1.00 13.68 86 GLY C O 1
ATOM 697 N N . CYS A 1 88 ? 12.125 11.333 4.868 1.00 11.58 87 CYS C N 1
ATOM 698 C CA . CYS A 1 88 ? 11.292 10.797 5.945 1.00 12.21 87 CYS C CA 1
ATOM 699 C C . CYS A 1 88 ? 10.303 9.705 5.501 1.00 13.17 87 CYS C C 1
ATOM 700 O O . CYS A 1 88 ? 9.335 9.409 6.207 1.00 17.90 87 CYS C O 1
ATOM 703 N N . VAL A 1 89 ? 10.603 9.091 4.352 1.00 15.81 88 VAL C N 1
ATOM 704 C CA . VAL A 1 89 ? 9.773 8.048 3.751 1.00 16.90 88 VAL C CA 1
ATOM 705 C C . VAL A 1 89 ? 10.652 6.854 3.385 1.00 13.98 88 VAL C C 1
ATOM 706 O O . VAL A 1 89 ? 11.656 7.010 2.708 1.00 16.99 88 VAL C O 1
ATOM 710 N N . GLY A 1 90 ? 10.272 5.666 3.848 1.00 15.97 89 GLY C N 1
ATOM 711 C CA . GLY A 1 90 ? 11.061 4.474 3.604 1.00 16.77 89 GLY C CA 1
ATOM 712 C C . GLY A 1 90 ? 11.216 4.082 2.143 1.00 16.28 89 GLY C C 1
ATOM 713 O O . GLY A 1 90 ? 12.323 4.025 1.600 1.00 18.96 89 GLY C O 1
ATOM 714 N N . GLU A 1 91 ? 10.103 3.798 1.489 1.00 20.49 90 GLU C N 1
ATOM 715 C CA . GLU A 1 91 ? 10.194 3.288 0.133 1.00 22.89 90 GLU C CA 1
ATOM 716 C C . GLU A 1 91 ? 9.840 4.384 -0.863 1.00 20.31 90 GLU C C 1
ATOM 717 O O . GLU A 1 91 ? 8.795 5.020 -0.754 1.00 21.55 90 GLU C O 1
ATOM 723 N N . THR A 1 92 ? 10.742 4.610 -1.811 1.00 16.67 91 THR C N 1
ATOM 724 C CA . THR A 1 92 ? 10.554 5.593 -2.866 1.00 14.68 91 THR C CA 1
ATOM 725 C C . THR A 1 92 ? 10.942 4.947 -4.192 1.00 16.74 91 THR C C 1
ATOM 726 O O . THR A 1 92 ? 11.445 3.829 -4.221 1.00 18.73 91 THR C O 1
ATOM 730 N N . HIS A 1 93 ? 10.710 5.649 -5.292 1.00 17.66 92 HIS C N 1
ATOM 731 C CA . HIS A 1 93 ? 11.158 5.123 -6.576 1.00 15.04 92 HIS C CA 1
ATOM 732 C C . HIS A 1 93 ? 12.414 5.812 -7.105 1.00 13.06 92 HIS C C 1
ATOM 733 O O . HIS A 1 93 ? 12.713 5.732 -8.288 1.00 13.73 92 HIS C O 1
ATOM 740 N N . ALA A 1 94 ? 13.165 6.463 -6.230 1.00 11.11 93 ALA C N 1
ATOM 741 C CA . ALA A 1 94 ? 14.403 7.115 -6.656 1.00 10.33 93 ALA C CA 1
ATOM 742 C C . ALA A 1 94 ? 15.458 6.109 -7.053 1.00 10.70 93 ALA C C 1
ATOM 743 O O . ALA A 1 94 ? 15.539 5.023 -6.492 1.00 12.21 93 ALA C O 1
ATOM 745 N N . CYS A 1 95 ? 16.268 6.483 -8.029 1.00 9.93 94 CYS C N 1
ATOM 746 C CA . CYS A 1 95 ? 17.462 5.718 -8.308 1.00 8.75 94 CYS C CA 1
ATOM 747 C C . CYS A 1 95 ? 18.541 6.038 -7.305 1.00 11.05 94 CYS C C 1
ATOM 748 O O . CYS A 1 95 ? 18.594 7.143 -6.752 1.00 10.48 94 CYS C O 1
ATOM 751 N N . ARG A 1 96 ? 19.408 5.062 -7.069 1.00 8.42 95 ARG C N 1
ATOM 752 C CA . ARG A 1 96 ? 20.434 5.234 -6.062 1.00 7.93 95 ARG C CA 1
ATOM 753 C C . ARG A 1 96 ? 21.726 4.556 -6.497 1.00 8.36 95 ARG C C 1
ATOM 754 O O . ARG A 1 96 ? 22.584 4.239 -5.668 1.00 9.48 95 ARG C O 1
ATOM 762 N N . ASN A 1 97 ? 21.856 4.365 -7.805 1.00 8.44 96 ASN C N 1
ATOM 763 C CA . ASN A 1 97 ? 23.071 3.765 -8.359 1.00 8.51 96 ASN C CA 1
ATOM 764 C C . ASN A 1 97 ? 24.318 4.647 -8.250 1.00 9.65 96 ASN C C 1
ATOM 765 O O . ASN A 1 97 ? 24.231 5.865 -8.138 1.00 10.76 96 ASN C O 1
ATOM 770 N N . THR A 1 98 ? 25.481 4.003 -8.254 1.00 9.16 97 THR C N 1
ATOM 771 C CA . THR A 1 98 ? 26.750 4.709 -8.260 1.00 9.44 97 THR C CA 1
ATOM 772 C C . THR A 1 98 ? 27.612 4.087 -9.347 1.00 10.95 97 THR C C 1
ATOM 773 O O . THR A 1 98 ? 27.214 3.096 -9.975 1.00 11.53 97 THR C O 1
ATOM 777 N N . GLU A 1 99 ? 28.785 4.659 -9.588 1.00 9.68 98 GLU C N 1
ATOM 778 C CA . GLU A 1 99 ? 29.660 4.123 -10.616 1.00 10.39 98 GLU C CA 1
ATOM 779 C C . GLU A 1 99 ? 30.225 2.755 -10.255 1.00 9.99 98 GLU C C 1
ATOM 780 O O . GLU A 1 99 ? 30.443 1.924 -11.140 1.00 12.38 98 GLU C O 1
ATOM 786 N N . ARG A 1 100 ? 30.439 2.530 -8.965 1.00 10.43 99 ARG C N 1
ATOM 787 C CA . ARG A 1 100 ? 30.971 1.239 -8.505 1.00 10.25 99 ARG C CA 1
ATOM 788 C C . ARG A 1 100 ? 29.889 0.203 -8.222 1.00 11.16 99 ARG C C 1
ATOM 789 O O . ARG A 1 100 ? 30.125 -1.004 -8.411 1.00 12.54 99 ARG C O 1
ATOM 797 N N . PHE A 1 101 ? 28.723 0.655 -7.761 1.00 9.08 100 PHE C N 1
ATOM 798 C CA . PHE A 1 101 ? 27.665 -0.254 -7.346 1.00 7.80 100 PHE C CA 1
ATOM 799 C C . PHE A 1 101 ? 26.411 0.069 -8.141 1.00 8.73 100 PHE C C 1
ATOM 800 O O . PHE A 1 101 ? 25.731 1.069 -7.879 1.00 9.03 100 PHE C O 1
ATOM 808 N N . TRP A 1 102 ? 26.113 -0.779 -9.114 1.00 7.39 101 TRP C N 1
ATOM 809 C CA . TRP A 1 102 ? 25.133 -0.462 -10.132 1.00 8.57 101 TRP C CA 1
ATOM 810 C C . TRP A 1 102 ? 23.695 -0.613 -9.677 1.00 10.42 101 TRP C C 1
ATOM 811 O O . TRP A 1 102 ? 22.815 0.056 -10.220 1.00 13.40 101 TRP C O 1
ATOM 822 N N . LEU A 1 103 ? 23.444 -1.510 -8.728 1.00 8.91 102 LEU C N 1
ATOM 823 C CA . LEU A 1 103 ? 22.086 -1.752 -8.255 1.00 9.52 102 LEU C CA 1
ATOM 824 C C . LEU A 1 103 ? 22.135 -1.978 -6.738 1.00 9.98 102 LEU C C 1
ATOM 825 O O . LEU A 1 103 ? 21.937 -3.098 -6.276 1.00 10.82 102 LEU C O 1
ATOM 830 N N . PRO A 1 104 ? 22.420 -0.913 -5.957 1.00 8.31 103 PRO C N 1
ATOM 831 C CA . PRO A 1 104 ? 22.542 -1.082 -4.503 1.00 8.86 103 PRO C CA 1
ATOM 832 C C . PRO A 1 104 ? 21.250 -1.569 -3.853 1.00 8.57 103 PRO C C 1
ATOM 833 O O . PRO A 1 104 ? 20.162 -1.116 -4.228 1.00 10.27 103 PRO C O 1
ATOM 837 N N . GLY A 1 105 ? 21.370 -2.467 -2.881 1.00 9.66 104 GLY C N 1
ATOM 838 C CA . GLY A 1 105 ? 20.230 -2.852 -2.075 1.00 10.60 104 GLY C CA 1
ATOM 839 C C . GLY A 1 105 ? 19.969 -1.786 -1.031 1.00 9.30 104 GLY C C 1
ATOM 840 O O . GLY A 1 105 ? 20.811 -0.931 -0.765 1.00 11.61 104 GLY C O 1
ATOM 841 N N . GLN A 1 106 ? 18.787 -1.837 -0.438 1.00 7.91 105 GLN C N 1
ATOM 842 C CA . GLN A 1 106 ? 18.437 -0.839 0.561 1.00 8.27 105 GLN C CA 1
ATOM 843 C C . GLN A 1 106 ? 17.499 -1.392 1.615 1.00 9.27 105 GLN C C 1
ATOM 844 O O . GLN A 1 106 ? 16.464 -1.995 1.295 1.00 10.82 105 GLN C O 1
ATOM 850 N N . LEU A 1 107 ? 17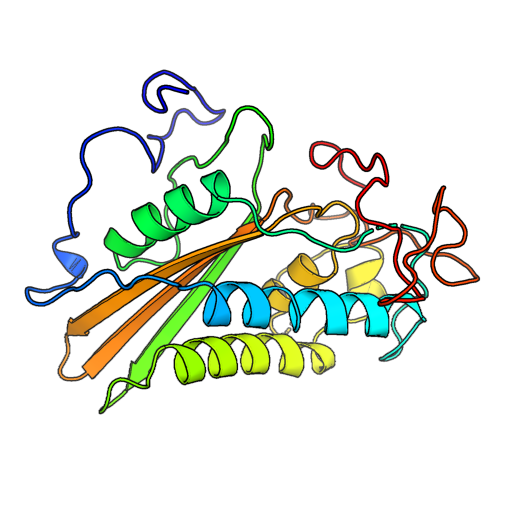.849 -1.131 2.872 1.00 8.32 106 LEU C N 1
ATOM 851 C CA . LEU A 1 107 ? 16.987 -1.454 4.001 1.00 8.36 106 LEU C CA 1
ATOM 852 C C . LEU A 1 107 ? 16.573 -0.161 4.682 1.00 10.35 106 LEU C C 1
ATOM 853 O O . LEU A 1 107 ? 17.370 0.786 4.778 1.00 10.44 106 LEU C O 1
ATOM 858 N N . ASN A 1 108 ? 15.327 -0.127 5.133 1.00 9.38 107 ASN C N 1
ATOM 859 C CA . ASN A 1 108 ? 14.779 1.022 5.832 1.00 9.74 107 ASN C CA 1
ATOM 860 C C . ASN A 1 108 ? 14.182 0.602 7.166 1.00 12.99 107 ASN C C 1
ATOM 861 O O . ASN A 1 108 ? 13.274 -0.238 7.219 1.00 14.79 107 ASN C O 1
ATOM 866 N N . PHE A 1 109 ? 14.707 1.185 8.239 1.00 10.60 108 PHE C N 1
ATOM 867 C CA . PHE A 1 109 ? 14.242 0.877 9.585 1.00 10.90 108 PHE C CA 1
ATOM 868 C C . PHE A 1 109 ? 13.522 2.087 10.145 1.00 13.87 108 PHE C C 1
ATOM 869 O O . PHE A 1 109 ? 14.093 3.171 10.251 1.00 14.11 108 PHE C O 1
ATOM 877 N N . LYS A 1 110 ? 12.259 1.895 10.496 1.00 13.88 109 LYS C N 1
ATOM 878 C CA . LYS A 1 110 ? 11.431 2.987 10.989 1.00 14.86 109 LYS C CA 1
ATOM 879 C C . LYS A 1 110 ? 11.235 2.869 12.485 1.00 16.02 109 LYS C C 1
ATOM 880 O O . LYS A 1 110 ? 11.134 1.759 13.031 1.00 18.35 109 LYS C O 1
ATOM 886 N N . TYR A 1 111 ? 11.199 4.021 13.151 1.00 15.91 110 TYR C N 1
ATOM 887 C CA . TYR A 1 111 ? 10.887 4.087 14.572 1.00 15.30 110 TYR C CA 1
ATOM 888 C C . TYR A 1 111 ? 9.774 5.093 14.831 1.00 14.79 110 TYR C C 1
ATOM 889 O O . TYR A 1 111 ? 9.727 6.143 14.197 1.00 15.97 110 TYR C O 1
ATOM 898 N N . SER A 1 112 ? 8.878 4.757 15.756 1.00 16.15 111 SER C N 1
ATOM 899 C CA . SER A 1 112 ? 7.878 5.686 16.259 1.00 17.74 111 SER C CA 1
ATOM 900 C C . SER A 1 112 ? 7.646 5.376 17.735 1.00 19.98 111 SER C C 1
ATOM 901 O O . SER A 1 112 ? 7.442 4.218 18.099 1.00 23.14 111 SER C O 1
ATOM 904 N N . GLY A 1 113 ? 7.694 6.400 18.577 1.00 19.90 112 GLY C N 1
ATOM 905 C CA . GLY A 1 113 ? 7.536 6.201 20.009 1.00 20.18 112 GLY C CA 1
ATOM 906 C C . GLY A 1 113 ? 7.412 7.508 20.766 1.00 21.10 112 GLY C C 1
ATOM 907 O O . GLY A 1 113 ? 7.671 8.581 20.223 1.00 20.63 112 GLY C O 1
ATOM 908 N N . ASP A 1 114 ? 7.011 7.430 22.029 1.00 22.56 113 ASP C N 1
ATOM 909 C CA . ASP A 1 114 ? 6.868 8.638 22.826 1.00 25.91 113 ASP C CA 1
ATOM 910 C C . ASP A 1 114 ? 8.163 9.436 22.964 1.00 24.39 113 ASP C C 1
ATOM 911 O O . ASP A 1 114 ? 8.144 10.668 22.938 1.00 27.18 113 ASP C O 1
ATOM 916 N N . LYS A 1 115 ? 9.282 8.734 23.139 1.00 22.73 114 LYS C N 1
ATOM 917 C CA . LYS A 1 115 ? 10.579 9.383 23.329 1.00 24.05 114 LYS C CA 1
ATOM 918 C C . LYS A 1 115 ? 11.528 8.978 22.211 1.00 23.57 114 LYS C C 1
ATOM 919 O O . LYS A 1 115 ? 11.373 7.901 21.644 1.00 26.43 114 LYS C O 1
ATOM 925 N N . LEU A 1 116 ? 12.498 9.831 21.882 1.00 22.88 115 LEU C N 1
ATOM 926 C CA . LEU A 1 116 ? 13.480 9.476 20.853 1.00 22.77 115 LEU C CA 1
ATOM 927 C C . LEU A 1 116 ? 14.672 8.792 21.507 1.00 23.80 115 LEU C C 1
ATOM 928 O O . LEU A 1 116 ? 15.295 9.351 22.412 1.00 25.68 115 LEU C O 1
ATOM 933 N N . PRO A 1 117 ? 14.979 7.566 21.069 1.00 21.27 116 PRO C N 1
ATOM 934 C CA . PRO A 1 117 ? 16.123 6.853 21.638 1.00 22.59 116 PRO C CA 1
ATOM 935 C C . PRO A 1 117 ? 17.415 7.446 21.102 1.00 22.36 116 PRO C C 1
ATOM 936 O O . PRO A 1 117 ? 17.394 8.099 20.057 1.00 20.84 116 PRO C O 1
ATOM 940 N N . ARG A 1 118 ? 18.519 7.222 21.804 1.00 22.31 117 ARG C N 1
ATOM 941 C CA . ARG A 1 118 ? 19.820 7.636 21.303 1.00 21.01 117 ARG C CA 1
ATOM 942 C C . ARG A 1 118 ? 20.127 6.900 20.006 1.00 19.02 117 ARG C C 1
ATOM 943 O O . ARG A 1 118 ? 19.564 5.841 19.729 1.00 20.09 117 ARG C O 1
ATOM 951 N N . ILE A 1 119 ? 21.017 7.472 19.209 1.00 19.16 118 ILE C N 1
ATOM 952 C CA . ILE A 1 119 ? 21.437 6.833 17.968 1.00 18.27 118 ILE C CA 1
ATOM 953 C C . ILE A 1 119 ? 21.808 5.368 18.172 1.00 18.98 118 ILE C C 1
ATOM 954 O O . ILE A 1 119 ? 21.404 4.515 17.392 1.00 19.22 118 ILE C O 1
ATOM 959 N N . LYS A 1 120 ? 22.565 5.068 19.221 1.00 22.57 119 LYS C N 1
ATOM 960 C CA . LYS A 1 120 ? 22.960 3.690 19.487 1.00 23.23 119 LYS C CA 1
ATOM 961 C C . LYS A 1 120 ? 21.759 2.766 19.678 1.00 23.21 119 LYS C C 1
ATOM 962 O O . LYS A 1 120 ? 21.782 1.616 19.254 1.00 23.54 119 LYS C O 1
ATOM 968 N N . GLU A 1 121 ? 20.714 3.268 20.328 1.00 20.51 120 GLU C N 1
ATOM 969 C CA . GLU A 1 121 ? 19.519 2.469 20.562 1.00 21.87 120 GLU C CA 1
ATOM 970 C C . GLU A 1 121 ? 18.759 2.242 19.261 1.00 20.68 120 GLU C C 1
ATOM 971 O O . GLU A 1 121 ? 18.154 1.186 19.063 1.00 22.32 120 GLU C O 1
ATOM 977 N N . LEU A 1 122 ? 18.779 3.242 18.383 1.00 18.95 121 LEU C N 1
ATOM 978 C CA . LEU A 1 122 ? 18.141 3.106 17.077 1.00 17.89 121 LEU C CA 1
ATOM 979 C C . LEU A 1 122 ? 18.836 2.024 16.267 1.00 19.30 121 LEU C C 1
ATOM 980 O O . LEU A 1 122 ? 18.188 1.234 15.586 1.00 20.76 121 LEU C O 1
ATOM 985 N N . ILE A 1 123 ? 20.161 1.989 16.338 1.00 16.17 122 ILE C N 1
ATOM 986 C CA . ILE A 1 123 ? 20.906 0.946 15.650 1.00 19.39 122 ILE C CA 1
ATOM 987 C C . ILE A 1 123 ? 20.614 -0.418 16.276 1.00 20.42 122 ILE C C 1
ATOM 988 O O . ILE A 1 123 ? 20.376 -1.399 15.564 1.00 20.04 122 ILE C O 1
ATOM 993 N N . ASP A 1 124 ? 20.627 -0.479 17.607 1.00 20.17 123 ASP C N 1
ATOM 994 C CA . ASP A 1 124 ? 20.357 -1.727 18.312 1.00 23.53 123 ASP C CA 1
ATOM 995 C C . ASP A 1 124 ? 18.999 -2.296 17.905 1.00 24.31 123 ASP C C 1
ATOM 996 O O . ASP A 1 124 ? 18.842 -3.507 17.747 1.00 24.90 123 ASP C O 1
ATOM 1001 N N . ASP A 1 125 ? 18.016 -1.416 17.754 1.00 23.62 124 ASP C N 1
ATOM 1002 C CA . ASP A 1 125 ? 16.668 -1.834 17.388 1.00 27.36 124 ASP C CA 1
ATOM 1003 C C . ASP A 1 125 ? 16.631 -2.435 15.992 1.00 24.91 124 ASP C C 1
ATOM 1004 O O . ASP A 1 125 ? 15.950 -3.432 15.752 1.00 27.11 124 ASP C O 1
ATOM 1009 N N . ALA A 1 126 ? 17.360 -1.816 15.070 1.00 23.37 125 ALA C N 1
ATOM 1010 C CA . ALA A 1 126 ? 17.462 -2.327 13.707 1.00 20.40 125 ALA C CA 1
ATOM 1011 C C . ALA A 1 126 ? 18.134 -3.702 13.700 1.00 22.95 125 ALA C C 1
ATOM 1012 O O . ALA A 1 126 ? 17.685 -4.624 13.019 1.00 21.93 125 ALA C O 1
ATOM 1014 N N . VAL A 1 127 ? 19.210 -3.836 14.469 1.00 19.59 126 VAL C N 1
ATOM 1015 C CA . VAL A 1 127 ? 19.915 -5.102 14.558 1.00 22.00 126 VAL C CA 1
ATOM 1016 C C . VAL A 1 127 ? 19.001 -6.187 15.125 1.00 26.43 126 VAL C C 1
ATOM 1017 O O . VAL A 1 127 ? 18.977 -7.316 14.634 1.00 27.10 126 VAL C O 1
ATOM 1021 N N . LYS A 1 128 ? 18.240 -5.831 16.154 1.00 29.44 127 LYS C N 1
ATOM 1022 C CA . LYS A 1 128 ? 17.306 -6.764 16.775 1.00 33.42 127 LYS C CA 1
ATOM 1023 C C . LYS A 1 128 ? 16.254 -7.247 15.778 1.00 30.47 127 LYS C C 1
ATOM 1024 O O . LYS A 1 128 ? 15.944 -8.439 15.712 1.00 31.01 127 LYS C O 1
ATOM 1030 N N . LYS A 1 129 ? 15.711 -6.322 14.995 1.00 27.64 128 LYS C N 1
ATOM 1031 C CA . LYS A 1 129 ? 14.725 -6.681 13.988 1.00 27.49 128 LYS C CA 1
ATOM 1032 C C . LYS A 1 129 ? 15.286 -7.712 13.018 1.00 26.50 128 LYS C C 1
ATOM 1033 O O . LYS A 1 129 ? 14.634 -8.708 12.709 1.00 25.84 128 LYS C O 1
ATOM 1039 N N . GLY A 1 130 ? 16.494 -7.463 12.527 1.00 24.60 129 GLY C N 1
ATOM 1040 C CA . GLY A 1 130 ? 17.127 -8.383 11.604 1.00 21.18 129 GLY C CA 1
ATOM 1041 C C . GLY A 1 130 ? 17.404 -9.726 12.250 1.00 25.67 129 GLY C C 1
ATOM 1042 O O . GLY A 1 130 ? 17.126 -10.771 11.660 1.00 23.50 129 GLY C O 1
ATOM 1043 N N . HIS A 1 131 ? 17.942 -9.698 13.468 1.00 27.62 130 HIS C N 1
ATOM 1044 C CA . HIS A 1 131 ? 18.297 -10.923 14.179 1.00 32.14 130 HIS C CA 1
ATOM 1045 C C . HIS A 1 131 ? 17.084 -11.836 14.344 1.00 31.67 130 HIS C C 1
ATOM 1046 O O . HIS A 1 131 ? 17.183 -13.053 14.157 1.00 33.59 130 HIS C O 1
ATOM 1053 N N . LEU A 1 132 ? 15.938 -11.248 14.681 1.00 29.34 131 LEU C N 1
ATOM 1054 C CA . LEU A 1 132 ? 14.732 -12.035 14.949 1.00 34.60 131 LEU C CA 1
ATOM 1055 C C . LEU A 1 132 ? 14.127 -12.636 13.685 1.00 34.88 131 LEU C C 1
ATOM 1056 O O . LEU A 1 132 ? 13.187 -13.424 13.762 1.00 38.02 131 LEU C O 1
ATOM 1061 N N . GLN A 1 133 ? 14.658 -12.261 12.525 1.00 28.14 132 GLN C N 1
ATOM 1062 C CA . GLN A 1 133 ? 14.187 -12.832 11.266 1.00 27.46 132 GLN C CA 1
ATOM 1063 C C . GLN A 1 133 ? 14.775 -14.229 11.033 1.00 28.84 132 GLN C C 1
ATOM 1064 O O . GLN A 1 133 ? 14.421 -14.914 10.073 1.00 29.59 132 GLN C O 1
ATOM 1070 N N . LYS A 1 134 ? 15.665 -14.651 11.927 1.00 29.87 133 LYS C N 1
ATOM 1071 C CA . LYS A 1 134 ? 16.285 -15.967 11.821 1.00 33.48 133 LYS C CA 1
ATOM 1072 C C . LYS A 1 134 ? 15.222 -17.052 11.947 1.00 38.76 133 LYS C C 1
ATOM 1073 O O . LYS A 1 134 ? 15.424 -18.187 11.521 1.00 42.61 133 LYS C O 1
ATOM 1079 N N . HIS A 1 135 ? 14.094 -16.693 12.551 1.00 39.93 134 HIS C N 1
ATOM 1080 C CA . HIS A 1 135 ? 12.991 -17.627 12.730 1.00 46.15 134 HIS C CA 1
ATOM 1081 C C . HIS A 1 135 ? 12.088 -17.643 11.502 1.00 46.20 134 HIS C C 1
AT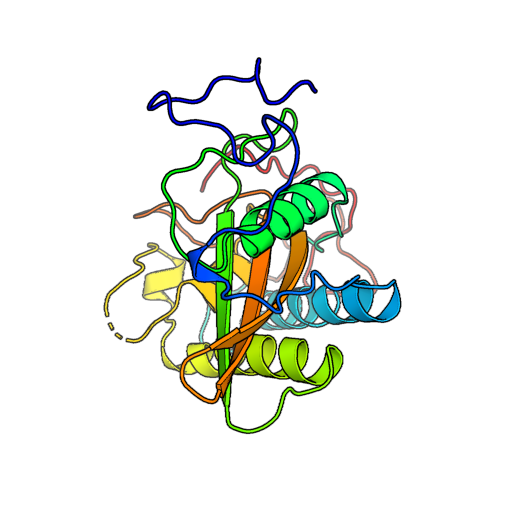OM 1082 O O . HIS A 1 135 ? 11.190 -18.479 11.393 1.00 46.56 134 HIS C O 1
ATOM 1089 N N . ASN A 1 136 ? 12.334 -16.717 10.579 1.00 42.63 135 ASN C N 1
ATOM 1090 C CA . ASN A 1 136 ? 11.542 -16.617 9.358 1.00 41.75 135 ASN C CA 1
ATOM 1091 C C . ASN A 1 136 ? 12.283 -17.157 8.141 1.00 42.48 135 ASN C C 1
ATOM 1092 O O . ASN A 1 136 ? 11.666 -17.605 7.177 1.00 44.66 135 ASN C O 1
ATOM 1097 N N . ILE A 1 137 ? 13.609 -17.106 8.186 1.00 40.45 136 ILE C N 1
ATOM 1098 C CA . ILE A 1 137 ? 14.426 -17.508 7.047 1.00 38.77 136 ILE C CA 1
ATOM 1099 C C . ILE A 1 137 ? 14.678 -19.012 7.044 1.00 41.47 136 ILE C C 1
ATOM 1100 O O . ILE A 1 137 ? 14.692 -19.648 8.098 1.00 45.32 136 ILE C O 1
ATOM 1105 N N . THR A 1 138 ? 14.870 -19.576 5.855 1.00 36.05 137 THR C N 1
ATOM 1106 C CA . THR A 1 138 ? 14.972 -21.025 5.704 1.00 36.47 137 THR C CA 1
ATOM 1107 C C . THR A 1 138 ? 16.022 -21.393 4.668 1.00 34.76 137 THR C C 1
ATOM 1108 O O . THR A 1 138 ? 16.421 -20.556 3.853 1.00 32.60 137 THR C O 1
ATOM 1112 N N . ARG A 1 139 ? 16.459 -22.649 4.697 1.00 36.21 138 ARG C N 1
ATOM 1113 C CA . ARG A 1 139 ? 17.414 -23.140 3.713 1.00 35.46 138 ARG C CA 1
ATOM 1114 C C . ARG A 1 139 ? 16.841 -22.903 2.321 1.00 37.86 138 ARG C C 1
ATOM 1115 O O . ARG A 1 139 ? 17.572 -22.620 1.369 1.00 33.25 138 ARG C O 1
ATOM 1123 N N . GLU A 1 140 ? 15.520 -23.009 2.221 1.00 37.97 139 GLU C N 1
ATOM 1124 C CA . GLU A 1 140 ? 14.815 -22.792 0.967 1.00 37.37 139 GLU C CA 1
ATOM 1125 C C . GLU A 1 140 ? 14.991 -21.365 0.439 1.00 35.50 139 GLU C C 1
ATOM 1126 O O . GLU A 1 140 ? 15.276 -21.171 -0.742 1.00 33.38 139 GLU C O 1
ATOM 1132 N N . ILE A 1 141 ? 14.828 -20.375 1.316 1.00 32.85 140 ILE C N 1
ATOM 1133 C CA . ILE A 1 141 ? 15.010 -18.975 0.934 1.00 31.05 140 ILE C CA 1
ATOM 1134 C C . ILE A 1 141 ? 16.449 -18.738 0.488 1.00 29.49 140 ILE C C 1
ATOM 1135 O O . ILE A 1 141 ? 16.705 -17.981 -0.449 1.00 28.48 140 ILE C O 1
ATOM 1140 N N . ILE A 1 142 ? 17.390 -19.391 1.163 1.00 29.45 141 ILE C N 1
ATOM 1141 C CA . ILE A 1 142 ? 18.798 -19.243 0.822 1.00 28.20 141 ILE C CA 1
ATOM 1142 C C . ILE A 1 142 ? 19.094 -19.798 -0.569 1.00 28.65 141 ILE C C 1
ATOM 1143 O O . ILE A 1 142 ? 19.877 -19.228 -1.318 1.00 27.54 141 ILE C O 1
ATOM 1148 N N . GLU A 1 143 ? 18.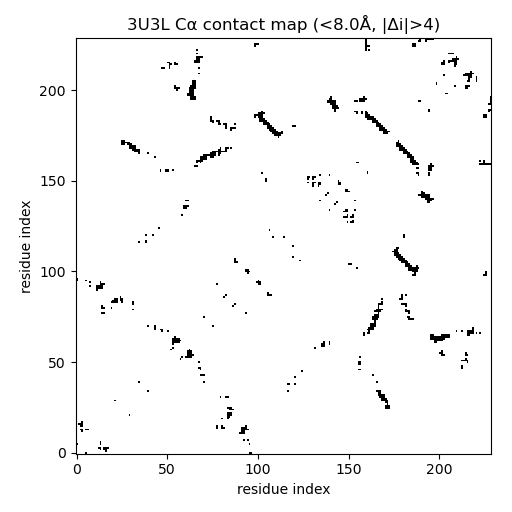449 -20.904 -0.922 1.00 31.80 142 GLU C N 1
ATOM 1149 C CA . GLU A 1 143 ? 18.686 -21.518 -2.222 1.00 32.79 142 GLU C CA 1
ATOM 1150 C C . GLU A 1 143 ? 17.974 -20.755 -3.331 1.00 31.60 142 GLU C C 1
ATOM 1151 O O . GLU A 1 143 ? 18.430 -20.730 -4.471 1.00 32.49 142 GLU C O 1
ATOM 1157 N N . ASN A 1 144 ? 16.855 -20.130 -2.983 1.00 32.92 143 ASN C N 1
ATOM 1158 C CA . ASN A 1 144 ? 15.988 -19.480 -3.959 1.00 31.35 143 ASN C CA 1
ATOM 1159 C C . ASN A 1 144 ? 15.304 -18.285 -3.315 1.00 30.50 143 ASN C C 1
ATOM 1160 O O . ASN A 1 144 ? 14.241 -18.415 -2.700 1.00 31.76 143 ASN C O 1
ATOM 1165 N N . TYR A 1 145 ? 15.922 -17.117 -3.449 1.00 28.77 144 TYR C N 1
ATOM 1166 C CA . TYR A 1 145 ? 15.454 -15.954 -2.722 1.00 27.87 144 TYR C CA 1
ATOM 1167 C C . TYR A 1 145 ? 14.011 -15.593 -3.036 1.00 34.37 144 TYR C C 1
ATOM 1168 O O . TYR A 1 145 ? 13.630 -15.436 -4.197 1.00 34.32 144 TYR C O 1
ATOM 1177 N N . ARG A 1 146 ? 13.216 -15.477 -1.979 1.00 36.54 145 ARG C N 1
ATOM 1178 C CA . ARG A 1 146 ? 11.851 -14.982 -2.073 1.00 43.37 145 ARG C CA 1
ATOM 1179 C C . ARG A 1 146 ? 11.601 -14.108 -0.856 1.00 44.44 145 ARG C C 1
ATOM 1180 O O . ARG A 1 146 ? 11.940 -14.478 0.270 1.00 44.40 145 ARG C O 1
ATOM 1188 N N . GLU A 1 147 ? 11.004 -12.948 -1.088 1.00 45.48 146 GLU C N 1
ATOM 1189 C CA . GLU A 1 147 ? 10.986 -11.887 -0.094 1.00 50.79 146 GLU C CA 1
ATOM 1190 C C . GLU A 1 147 ? 9.735 -11.910 0.772 1.00 55.74 146 GLU C C 1
ATOM 1191 O O . GLU A 1 147 ? 9.766 -11.515 1.942 1.00 57.04 146 GLU C O 1
ATOM 1197 N N . ASN A 1 148 ? 8.635 -12.366 0.184 1.00 57.29 147 ASN C N 1
ATOM 1198 C CA . ASN A 1 148 ? 7.368 -12.453 0.889 1.00 59.52 147 ASN C CA 1
ATOM 1199 C C . ASN A 1 148 ? 6.941 -13.906 1.056 1.00 61.06 147 ASN C C 1
ATOM 1200 O O . ASN A 1 148 ? 7.076 -14.714 0.133 1.00 63.56 147 ASN C O 1
ATOM 1205 N N . GLY A 1 149 ? 6.438 -14.240 2.239 1.00 58.93 148 GLY C N 1
ATOM 1206 C CA . GLY A 1 149 ? 6.016 -15.599 2.521 1.00 57.56 148 GLY C CA 1
ATOM 1207 C C . GLY A 1 149 ? 5.346 -15.752 3.872 1.00 57.24 148 GLY C C 1
ATOM 1208 O O . GLY A 1 149 ? 4.799 -16.813 4.177 1.00 58.57 148 GLY C O 1
ATOM 1209 N N . GLY A 1 152 ? 7.514 -14.904 8.388 1.00 52.57 151 GLY C N 1
ATOM 1210 C CA . GLY A 1 152 ? 7.186 -13.636 7.763 1.00 46.86 151 GLY C CA 1
ATOM 1211 C C . GLY A 1 152 ? 8.341 -13.003 7.005 1.00 40.97 151 GLY C C 1
ATOM 1212 O O . GLY A 1 152 ? 8.855 -13.576 6.047 1.00 39.63 151 GLY C O 1
ATOM 1213 N N . ASP A 1 153 ? 8.750 -11.817 7.447 1.00 39.04 152 ASP C N 1
ATOM 1214 C CA . ASP A 1 153 ? 9.754 -11.026 6.733 1.00 34.63 152 ASP C CA 1
ATOM 1215 C C . ASP A 1 153 ? 11.165 -11.607 6.790 1.00 30.79 152 ASP C C 1
ATOM 1216 O O . ASP A 1 153 ? 11.577 -12.190 7.792 1.00 31.14 152 ASP C O 1
ATOM 1221 N N . VAL A 1 154 ? 11.914 -11.424 5.708 1.00 29.06 153 VAL C N 1
ATOM 1222 C CA . VAL A 1 154 ? 13.295 -11.890 5.671 1.00 26.48 153 VAL C CA 1
ATOM 1223 C C . VAL A 1 154 ? 14.210 -10.947 4.916 1.00 24.59 153 VAL C C 1
ATOM 1224 O O . VAL A 1 154 ? 15.402 -11.206 4.833 1.00 23.66 153 VAL C O 1
ATOM 1228 N N . LYS A 1 155 ? 13.669 -9.861 4.370 1.00 17.75 154 LYS C N 1
ATOM 1229 C CA . LYS A 1 155 ? 14.473 -9.004 3.497 1.00 14.10 154 LYS C CA 1
ATOM 1230 C C . LYS A 1 155 ? 15.737 -8.491 4.177 1.00 14.37 154 LYS C C 1
ATOM 1231 O O . LYS A 1 155 ? 16.822 -8.512 3.582 1.00 13.27 154 LYS C O 1
ATOM 1237 N N . GLU A 1 156 ? 15.582 -8.000 5.401 1.00 13.85 155 GLU C N 1
ATOM 1238 C CA . GLU A 1 156 ? 16.671 -7.352 6.127 1.00 13.93 155 GLU C CA 1
ATOM 1239 C C . GLU A 1 156 ? 17.802 -8.338 6.432 1.00 14.13 155 GLU C C 1
ATOM 1240 O O . GLU A 1 156 ? 18.967 -8.122 6.067 1.00 13.19 155 GLU C O 1
ATOM 1246 N N . LEU A 1 157 ? 17.464 -9.432 7.107 1.00 14.11 156 LEU C N 1
ATOM 1247 C CA . LEU A 1 157 ? 18.470 -10.426 7.432 1.00 12.82 156 LEU C CA 1
ATOM 1248 C C . LEU A 1 157 ? 19.078 -11.021 6.161 1.00 12.71 156 LEU C C 1
ATOM 1249 O O . LEU A 1 157 ? 20.288 -11.209 6.076 1.00 13.25 156 LEU C O 1
ATOM 1254 N N . ALA A 1 158 ? 18.247 -11.301 5.159 1.00 13.82 157 ALA C N 1
ATOM 1255 C CA . ALA A 1 158 ? 18.760 -11.943 3.953 1.00 12.74 157 ALA C CA 1
ATOM 1256 C C . ALA A 1 158 ? 19.762 -11.055 3.205 1.00 11.65 157 ALA C C 1
ATOM 1257 O O . ALA A 1 158 ? 20.755 -11.546 2.656 1.00 11.56 157 ALA C O 1
ATOM 1259 N N . LEU A 1 159 ? 19.527 -9.751 3.193 1.00 11.04 158 LEU C N 1
ATOM 1260 C CA . LEU A 1 159 ? 20.480 -8.862 2.521 1.00 9.56 158 LEU C CA 1
ATOM 1261 C C . LEU A 1 159 ? 21.810 -8.826 3.268 1.00 9.71 158 LEU C C 1
ATOM 1262 O O . LEU A 1 159 ? 22.869 -8.816 2.650 1.00 10.03 158 LEU C O 1
ATOM 1267 N N . ALA A 1 160 ? 21.755 -8.808 4.599 1.00 9.84 159 ALA C N 1
ATOM 1268 C CA . ALA A 1 160 ? 22.963 -8.797 5.416 1.00 10.84 159 ALA C CA 1
ATOM 1269 C C . ALA A 1 160 ? 23.872 -9.997 5.139 1.00 11.95 159 ALA C C 1
ATOM 1270 O O . ALA A 1 160 ? 25.090 -9.909 5.329 1.00 12.21 159 ALA C O 1
ATOM 1272 N N . ILE A 1 161 ? 23.289 -11.111 4.689 1.00 12.45 160 ILE C N 1
ATOM 1273 C CA . ILE A 1 161 ? 24.069 -12.333 4.471 1.00 12.28 160 ILE C CA 1
ATOM 1274 C C . ILE A 1 161 ? 24.169 -12.713 2.992 1.00 11.84 160 ILE C C 1
ATOM 1275 O O . ILE A 1 161 ? 24.461 -13.860 2.654 1.00 13.04 160 ILE C O 1
ATOM 1280 N N . SER A 1 162 ? 23.935 -11.756 2.102 1.00 11.54 161 SER C N 1
ATOM 1281 C CA . SER A 1 162 ? 24.138 -12.021 0.682 1.00 10.33 161 SER C CA 1
ATOM 1282 C C . SER A 1 162 ? 25.636 -12.113 0.415 1.00 11.08 161 SER C C 1
ATOM 1283 O O . SER A 1 162 ? 26.384 -11.237 0.828 1.00 10.63 161 SER C O 1
ATOM 1286 N N . ASP A 1 163 ? 26.084 -13.146 -0.287 1.00 11.22 162 ASP C N 1
ATOM 1287 C CA . ASP A 1 163 ? 27.510 -13.206 -0.602 1.00 10.94 162 ASP C CA 1
ATOM 1288 C C . ASP A 1 163 ? 27.912 -12.390 -1.833 1.00 11.25 162 ASP C C 1
ATOM 1289 O O . ASP A 1 163 ? 29.075 -12.413 -2.235 1.00 14.70 162 ASP C O 1
ATOM 1294 N N . ARG A 1 164 ? 26.970 -11.629 -2.402 1.00 11.04 163 ARG C N 1
ATOM 1295 C CA . ARG A 1 164 ? 27.326 -10.625 -3.405 1.00 12.73 163 ARG C CA 1
ATOM 1296 C C . ARG A 1 164 ? 27.624 -9.270 -2.761 1.00 11.29 163 ARG C C 1
ATOM 1297 O O . ARG A 1 164 ? 28.265 -8.408 -3.364 1.00 13.02 163 ARG C O 1
ATOM 1305 N N . VAL A 1 165 ? 27.157 -9.085 -1.524 1.00 10.02 164 VAL C N 1
ATOM 1306 C CA . VAL A 1 165 ? 27.359 -7.834 -0.803 1.00 10.85 164 VAL C CA 1
ATOM 1307 C C . VAL A 1 165 ? 28.811 -7.688 -0.340 1.00 10.35 164 VAL C C 1
ATOM 1308 O O . VAL A 1 165 ? 29.396 -8.613 0.225 1.00 11.00 164 VAL C O 1
ATOM 1312 N N . THR A 1 166 ? 29.370 -6.508 -0.569 1.00 9.97 165 THR C N 1
ATOM 1313 C CA . THR A 1 166 ? 30.762 -6.250 -0.242 1.00 10.29 165 THR C CA 1
ATOM 1314 C C . THR A 1 166 ? 30.923 -5.006 0.637 1.00 11.01 165 THR C C 1
ATOM 1315 O O . THR A 1 166 ? 31.964 -4.805 1.261 1.00 12.69 165 THR C O 1
ATOM 1319 N N . ALA A 1 167 ? 29.901 -4.150 0.667 1.00 9.33 166 ALA C N 1
ATOM 1320 C CA . ALA A 1 167 ? 29.988 -2.852 1.349 1.00 8.22 166 ALA C CA 1
ATOM 1321 C C . ALA A 1 167 ? 28.609 -2.386 1.779 1.00 7.57 166 ALA C C 1
ATOM 1322 O O . ALA A 1 167 ? 27.591 -2.811 1.213 1.00 9.40 166 ALA C O 1
ATOM 1324 N N . VAL A 1 168 ? 28.593 -1.511 2.779 1.00 9.33 167 VAL C N 1
ATOM 1325 C CA . VAL A 1 168 ? 27.359 -0.947 3.317 1.00 9.51 167 VAL C CA 1
ATOM 1326 C C . VAL A 1 168 ? 27.599 0.497 3.746 1.00 10.19 167 VAL C C 1
ATOM 1327 O O . VAL A 1 168 ? 28.718 0.858 4.119 1.00 10.93 167 VAL C O 1
ATOM 1331 N N . GLY A 1 169 ? 26.564 1.327 3.672 1.00 8.48 168 GLY C N 1
ATOM 1332 C CA . GLY A 1 169 ? 26.664 2.673 4.212 1.00 7.47 168 GLY C CA 1
ATOM 1333 C C . GLY A 1 169 ? 25.289 3.141 4.597 1.00 9.18 168 GLY C C 1
ATOM 1334 O O . GLY A 1 169 ? 24.356 2.959 3.820 1.00 10.45 168 GLY C O 1
ATOM 1335 N N . CYS A 1 170 ? 25.165 3.756 5.771 1.00 7.81 169 CYS C N 1
ATOM 1336 C CA . CYS A 1 170 ? 23.849 4.099 6.307 1.00 9.27 169 CYS C CA 1
ATOM 1337 C C . CYS A 1 170 ? 23.764 5.572 6.651 1.00 11.15 169 CYS C C 1
ATOM 1338 O O . CYS A 1 170 ? 24.780 6.278 6.736 1.00 10.95 169 CYS C O 1
ATOM 1341 N N . GLY A 1 171 ? 22.529 6.026 6.852 1.00 8.88 170 GLY C N 1
ATOM 1342 C CA . GLY A 1 171 ? 22.255 7.386 7.294 1.00 9.22 170 GLY C CA 1
ATOM 1343 C C . GLY A 1 171 ? 20.994 7.416 8.140 1.00 9.15 170 GLY C C 1
ATOM 1344 O O . GLY A 1 171 ? 20.260 6.419 8.220 1.00 9.13 170 GLY C O 1
ATOM 1345 N N . LEU A 1 172 ? 20.710 8.569 8.746 1.00 9.03 171 LEU C N 1
ATOM 1346 C CA . LEU A 1 172 ? 19.673 8.649 9.771 1.00 10.55 171 LEU C CA 1
ATOM 1347 C C . LEU A 1 172 ? 19.104 10.058 9.891 1.00 11.18 171 LEU C C 1
ATOM 1348 O O . LEU A 1 172 ? 19.864 11.033 9.989 1.00 10.95 171 LEU C O 1
ATOM 1353 N N . THR A 1 173 ? 17.777 10.167 9.848 1.00 8.89 172 THR C N 1
ATOM 1354 C CA . THR A 1 173 ? 17.107 11.420 10.161 1.00 9.43 172 THR C CA 1
ATOM 1355 C C . THR A 1 173 ? 16.039 11.141 11.206 1.00 12.18 172 THR C C 1
ATOM 1356 O O . THR A 1 173 ? 15.382 10.095 11.164 1.00 11.79 172 THR C O 1
ATOM 1360 N N . THR A 1 174 ? 15.903 12.044 12.175 1.00 11.12 173 THR C N 1
ATOM 1361 C CA . THR A 1 174 ? 14.887 11.908 13.209 1.00 11.90 173 THR C CA 1
ATOM 1362 C C . THR A 1 174 ? 13.986 13.139 13.190 1.00 11.26 173 THR C C 1
ATOM 1363 O O . THR A 1 174 ? 14.390 14.198 12.734 1.00 12.88 173 THR C O 1
ATOM 1367 N N . TRP A 1 175 ? 12.758 12.991 13.662 1.00 12.57 174 TRP C N 1
ATOM 1368 C CA . TRP A 1 175 ? 11.793 14.082 13.568 1.00 11.59 174 TRP C CA 1
ATOM 1369 C C . TRP A 1 175 ? 10.637 13.848 14.523 1.00 13.46 174 TRP C C 1
ATOM 1370 O O . TRP A 1 175 ? 10.654 12.886 15.304 1.00 16.10 174 TRP C O 1
ATOM 1381 N N . GLU A 1 176 ? 9.667 14.754 14.488 1.00 12.70 175 GLU C N 1
ATOM 1382 C CA . GLU A 1 176 ? 8.499 14.677 15.345 1.00 15.64 175 GLU C CA 1
ATOM 1383 C C . GLU A 1 176 ? 7.249 14.866 14.501 1.00 16.40 175 GLU C C 1
ATOM 1384 O O . GLU A 1 176 ? 7.132 15.836 13.749 1.00 16.67 175 GLU C O 1
ATOM 1390 N N . ASP A 1 177 ? 6.323 13.924 14.597 1.00 15.21 176 ASP C N 1
ATOM 1391 C CA . ASP A 1 177 ? 5.025 14.081 13.940 1.00 14.31 176 ASP C CA 1
ATOM 1392 C C . ASP A 1 177 ? 4.022 13.123 14.551 1.00 17.67 176 ASP C C 1
ATOM 1393 O O . ASP A 1 177 ? 4.388 12.043 15.005 1.00 16.58 176 ASP C O 1
ATOM 1398 N N . GLY A 1 178 ? 2.758 13.520 14.549 1.00 15.51 177 GLY C N 1
ATOM 1399 C CA . GLY A 1 178 ? 1.700 12.680 15.075 1.00 17.02 177 GLY C CA 1
ATOM 1400 C C . GLY A 1 178 ? 1.857 12.402 16.552 1.00 20.54 177 GLY C C 1
ATOM 1401 O O . GLY A 1 178 ? 1.468 11.335 17.025 1.00 24.17 177 GLY C O 1
ATOM 1402 N N . ALA A 1 179 ? 2.430 13.362 17.276 1.00 20.83 178 ALA C N 1
ATOM 1403 C CA . ALA A 1 179 ? 2.666 13.236 18.712 1.00 23.47 178 ALA C CA 1
ATOM 1404 C C . ALA A 1 179 ? 3.657 12.123 19.044 1.00 22.17 178 ALA C C 1
ATOM 1405 O O . ALA A 1 179 ? 3.628 11.540 20.138 1.00 22.59 178 ALA C O 1
ATOM 1407 N N . LYS A 1 180 ? 4.541 11.836 18.093 1.00 19.48 179 LYS C N 1
ATOM 1408 C CA . LYS A 1 180 ? 5.573 10.822 18.294 1.00 18.91 179 LYS C CA 1
ATOM 1409 C C . LYS A 1 180 ? 6.942 11.311 17.847 1.00 19.67 179 LYS C C 1
ATOM 1410 O O . LYS A 1 180 ? 7.058 12.138 16.941 1.00 19.44 179 LYS C O 1
ATOM 1416 N N . ALA A 1 181 ? 7.978 10.795 18.501 1.00 16.33 180 ALA C N 1
ATOM 1417 C CA . ALA A 1 181 ? 9.336 10.913 18.006 1.00 15.67 180 ALA C CA 1
ATOM 1418 C C . ALA A 1 181 ? 9.462 9.848 16.935 1.00 17.32 180 ALA C C 1
ATOM 1419 O O . ALA A 1 181 ? 8.983 8.725 17.119 1.00 17.27 180 ALA C O 1
ATOM 1421 N N . ARG A 1 182 ? 10.076 10.208 15.812 1.00 14.72 181 ARG C N 1
ATOM 1422 C CA . ARG A 1 182 ? 10.194 9.293 14.682 1.00 13.91 181 ARG C CA 1
ATOM 1423 C C . ARG A 1 182 ? 11.606 9.264 14.148 1.00 12.78 181 ARG C C 1
ATOM 1424 O O . ARG A 1 182 ? 12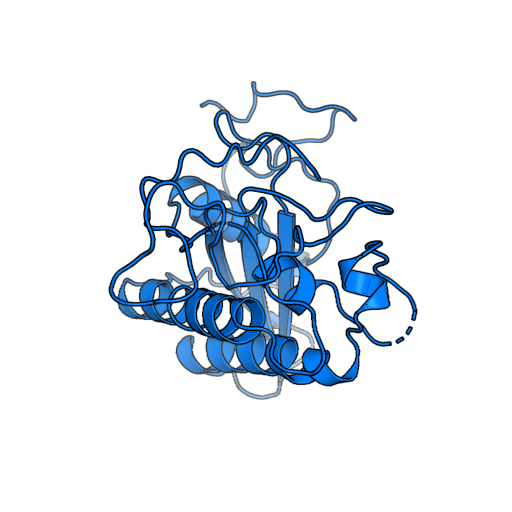.369 10.205 14.330 1.00 13.85 181 ARG C O 1
ATOM 1432 N N . ALA A 1 183 ? 11.959 8.164 13.493 1.00 13.35 182 ALA C N 1
ATOM 1433 C CA . ALA A 1 183 ? 13.274 8.054 12.882 1.00 10.98 182 ALA C CA 1
ATOM 1434 C C . ALA A 1 183 ? 13.190 7.210 11.651 1.00 11.59 182 ALA C C 1
ATOM 1435 O O . ALA A 1 183 ? 12.318 6.354 11.528 1.00 12.58 182 ALA C O 1
ATOM 1437 N N . LEU A 1 184 ? 14.113 7.462 10.733 1.00 10.05 183 LEU C N 1
ATOM 1438 C CA . LEU A 1 184 ? 14.301 6.604 9.576 1.00 10.00 183 LEU C CA 1
ATOM 1439 C C . LEU A 1 184 ? 15.790 6.374 9.452 1.00 10.47 183 LEU C C 1
ATOM 1440 O O . LEU A 1 184 ? 16.566 7.317 9.258 1.00 10.41 183 LEU C O 1
ATOM 1445 N N . LEU A 1 185 ? 16.183 5.117 9.632 1.00 9.62 184 LEU C N 1
ATOM 1446 C CA . LEU A 1 185 ? 17.569 4.683 9.500 1.00 9.26 184 LEU C CA 1
ATOM 1447 C C . LEU A 1 185 ? 17.644 3.858 8.223 1.00 10.28 184 LEU C C 1
ATOM 1448 O O . LEU A 1 185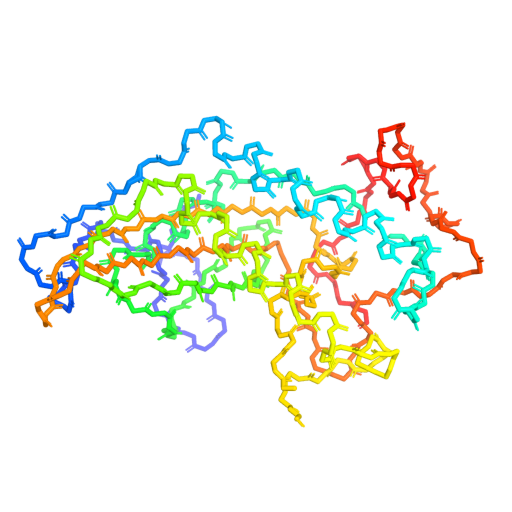 ? 16.974 2.832 8.101 1.00 11.44 184 LEU C O 1
ATOM 1453 N N . THR A 1 186 ? 18.447 4.314 7.267 1.00 8.00 185 THR C N 1
ATOM 1454 C CA . THR A 1 186 ? 18.480 3.685 5.952 1.00 8.65 185 THR C CA 1
ATOM 1455 C C . THR A 1 186 ? 19.868 3.156 5.727 1.00 8.97 185 THR C C 1
ATOM 1456 O O . THR A 1 186 ? 20.849 3.869 5.947 1.00 9.00 185 THR C O 1
ATOM 1460 N N . CYS A 1 187 ? 19.959 1.899 5.300 1.00 8.43 186 CYS C N 1
ATOM 1461 C CA . CYS A 1 187 ? 21.253 1.331 4.936 1.00 8.52 186 CYS C CA 1
ATOM 1462 C C . CYS A 1 187 ? 21.263 0.903 3.484 1.00 8.85 186 CYS C C 1
ATOM 1463 O O . CYS A 1 187 ? 20.432 0.082 3.063 1.00 10.14 186 CYS C O 1
ATOM 1466 N N . ASN A 1 188 ? 22.189 1.468 2.717 1.00 7.50 187 ASN C N 1
ATOM 1467 C CA . ASN A 1 188 ? 22.419 1.028 1.346 1.00 7.46 187 ASN C CA 1
ATOM 1468 C C . ASN A 1 188 ? 23.548 0.001 1.307 1.00 9.69 187 ASN C C 1
ATOM 1469 O O . ASN A 1 188 ? 24.575 0.156 1.981 1.00 11.06 187 ASN C O 1
ATOM 1474 N N . PHE A 1 189 ? 23.347 -1.049 0.517 1.00 7.59 188 PHE C N 1
ATOM 1475 C CA . PHE A 1 189 ? 24.329 -2.117 0.360 1.00 8.45 188 PHE C CA 1
ATOM 1476 C C . PHE A 1 189 ? 24.835 -2.154 -1.083 1.00 9.58 188 PHE C C 1
ATOM 1477 O O . PHE A 1 189 ? 24.190 -1.651 -1.999 1.00 10.14 188 PHE C O 1
ATOM 1485 N N . SER A 1 190 ? 26.011 -2.733 -1.276 1.00 8.94 189 SER C N 1
ATOM 1486 C CA . SER A 1 190 ? 26.640 -2.725 -2.588 1.00 8.89 189 SER C CA 1
ATOM 1487 C C . SER A 1 190 ? 25.820 -3.471 -3.637 1.00 14.89 189 SER C C 1
ATOM 1488 O O . SER A 1 190 ? 25.943 -3.206 -4.827 1.00 13.16 189 SER C O 1
ATOM 1491 N N . SER A 1 191 ? 24.970 -4.380 -3.162 1.00 14.04 190 SER C N 1
ATOM 1492 C CA A SER A 1 191 ? 24.228 -5.303 -4.014 0.48 15.09 190 SER C CA 1
ATOM 1493 C CA B SER A 1 191 ? 24.236 -5.308 -4.014 0.52 15.15 190 SER C CA 1
ATOM 1494 C C . SER A 1 191 ? 22.848 -5.564 -3.410 1.00 11.99 190 SER C C 1
ATOM 1495 O O . SER A 1 191 ? 22.545 -5.124 -2.290 1.00 10.79 190 SER C O 1
ATOM 1500 N N . GLN A 1 192 ? 22.017 -6.286 -4.152 1.00 18.56 191 GLN C N 1
ATOM 1501 C CA . GLN A 1 192 ? 20.673 -6.641 -3.734 1.00 17.04 191 GLN C CA 1
ATOM 1502 C C . GLN A 1 192 ? 20.617 -8.156 -3.850 1.00 16.88 191 GLN C C 1
ATOM 1503 O O . GLN A 1 192 ? 21.368 -8.735 -4.632 1.00 17.78 191 GLN C O 1
ATOM 1509 N N . ASN A 1 193 ? 19.738 -8.802 -3.089 1.00 12.96 192 ASN C N 1
ATOM 1510 C CA . ASN A 1 193 ? 19.370 -10.175 -3.433 1.00 13.68 192 ASN C CA 1
ATOM 1511 C C . ASN A 1 193 ? 18.499 -10.184 -4.679 1.00 17.43 192 ASN C C 1
ATOM 1512 O O . ASN A 1 193 ? 17.733 -9.242 -4.930 1.00 15.84 192 ASN C O 1
ATOM 1517 N N . THR A 1 194 ? 18.618 -11.256 -5.452 1.00 18.76 193 THR C N 1
ATOM 1518 C CA . THR A 1 194 ? 17.893 -11.374 -6.708 1.00 21.43 193 THR C CA 1
ATOM 1519 C C . THR A 1 194 ? 16.828 -12.459 -6.599 1.00 21.69 193 THR C C 1
ATOM 1520 O O . THR A 1 194 ? 17.122 -13.601 -6.261 1.00 23.49 193 THR C O 1
ATOM 1524 N N . ARG A 1 195 ? 15.582 -12.094 -6.871 1.00 22.71 194 ARG C N 1
ATOM 1525 C CA . ARG A 1 195 ? 14.487 -13.056 -6.821 1.00 26.18 194 ARG C CA 1
ATOM 1526 C C . ARG A 1 195 ? 14.796 -14.315 -7.635 1.00 29.18 194 ARG C C 1
ATOM 1527 O O . ARG A 1 195 ? 15.203 -14.234 -8.795 1.00 31.79 194 ARG C O 1
ATOM 1535 N N . GLY A 1 196 ? 14.620 -15.477 -7.013 1.00 28.05 195 GLY C N 1
ATOM 1536 C CA . GLY A 1 196 ? 14.812 -16.745 -7.698 1.00 31.00 195 GLY C CA 1
ATOM 1537 C C . GLY A 1 196 ? 16.248 -17.232 -7.759 1.00 29.04 195 GLY C C 1
ATOM 1538 O O . GLY A 1 196 ? 16.521 -18.293 -8.318 1.00 30.82 195 GLY C O 1
ATOM 1539 N N . ARG A 1 197 ? 17.167 -16.458 -7.186 1.00 29.00 196 ARG C N 1
ATOM 1540 C CA . ARG A 1 197 ? 18.580 -16.827 -7.156 1.00 26.13 196 ARG C CA 1
ATOM 1541 C C . ARG A 1 197 ? 19.023 -17.006 -5.711 1.00 26.03 196 ARG C C 1
ATOM 1542 O O . ARG A 1 197 ? 18.419 -16.430 -4.802 1.00 26.57 196 ARG C O 1
ATOM 1550 N N . PRO A 1 198 ? 20.084 -17.798 -5.496 1.00 23.66 197 PRO C N 1
ATOM 1551 C CA . PRO A 1 198 ? 20.629 -18.044 -4.154 1.00 22.26 197 PRO C CA 1
ATOM 1552 C C . PRO A 1 198 ? 21.049 -16.759 -3.466 1.00 19.85 197 PRO C C 1
ATOM 1553 O O . PRO A 1 198 ? 21.592 -15.864 -4.114 1.00 18.70 197 PRO C O 1
ATOM 1557 N N . VAL A 1 199 ? 20.790 -16.671 -2.168 1.00 17.82 198 VAL C N 1
ATOM 1558 C CA . VAL A 1 199 ? 21.266 -15.550 -1.371 1.00 16.15 198 VAL C CA 1
ATOM 1559 C C . VAL A 1 199 ? 22.780 -15.661 -1.256 1.00 17.70 198 VAL C C 1
ATOM 1560 O O . VAL A 1 199 ? 23.510 -14.671 -1.376 1.00 15.37 198 VAL C O 1
ATOM 1564 N N . TYR A 1 200 ? 23.257 -16.875 -1.009 1.00 20.84 199 TYR C N 1
ATOM 1565 C CA . TYR A 1 200 ? 24.686 -17.141 -1.036 1.00 17.48 199 TYR C CA 1
ATOM 1566 C C . TYR A 1 200 ? 24.934 -18.556 -1.537 1.00 20.16 199 TYR C C 1
ATOM 1567 O O . TYR A 1 200 ? 24.045 -19.411 -1.504 1.00 22.89 199 TYR C O 1
ATOM 1576 N N . LYS A 1 201 ? 26.139 -18.779 -2.040 1.00 19.68 200 LYS C N 1
ATOM 1577 C CA . LYS A 1 201 ? 26.520 -20.076 -2.579 1.00 21.51 200 LYS C CA 1
ATOM 1578 C C . LYS A 1 201 ? 26.965 -21.016 -1.475 1.00 22.37 200 LYS C C 1
ATOM 1579 O O . LYS A 1 201 ? 27.723 -20.630 -0.585 1.00 21.57 200 LYS C O 1
ATOM 1585 N N . ILE A 1 202 ? 26.501 -22.260 -1.548 1.00 27.32 201 ILE C N 1
ATOM 1586 C CA . ILE A 1 202 ? 26.785 -23.242 -0.515 1.00 29.03 201 ILE C CA 1
ATOM 1587 C C . ILE A 1 202 ? 28.157 -23.880 -0.703 1.00 31.15 201 ILE C C 1
ATOM 1588 O O . ILE A 1 202 ? 28.631 -24.036 -1.830 1.00 31.84 201 ILE C O 1
ATOM 1593 N N . GLY A 1 203 ? 28.794 -24.228 0.411 1.00 33.15 202 GLY C N 1
ATOM 1594 C CA . GLY A 1 203 ? 29.978 -25.069 0.389 1.00 36.17 202 GLY C CA 1
ATOM 1595 C C . GLY A 1 203 ? 29.891 -26.146 1.458 1.00 36.83 202 GLY C C 1
ATOM 1596 O O . GLY A 1 203 ? 29.015 -26.095 2.322 1.00 36.93 202 GLY C O 1
ATOM 1597 N N . ASN A 1 204 ? 30.777 -27.137 1.394 1.00 39.16 203 ASN C N 1
ATOM 1598 C CA . ASN A 1 204 ? 30.858 -28.144 2.453 1.00 37.83 203 ASN C CA 1
ATOM 1599 C C . ASN A 1 204 ? 31.653 -27.611 3.638 1.00 35.67 203 ASN C C 1
ATOM 1600 O O . ASN A 1 204 ? 31.531 -28.118 4.755 1.00 37.27 203 ASN C O 1
ATOM 1605 N N . SER A 1 205 ? 32.481 -26.599 3.386 1.00 32.09 204 SER C N 1
ATOM 1606 C CA . SER A 1 205 ? 33.261 -25.969 4.451 1.00 32.05 204 SER C CA 1
ATOM 1607 C C . SER A 1 205 ? 33.242 -24.455 4.267 1.00 26.11 204 SER C C 1
ATOM 1608 O O . SER A 1 205 ? 33.242 -23.961 3.139 1.00 26.37 204 SER C O 1
ATOM 1611 N N . PRO A 1 206 ? 33.223 -23.713 5.381 1.00 25.12 205 PRO C N 1
ATOM 1612 C CA . PRO A 1 206 ? 33.108 -22.247 5.358 1.00 24.10 205 PRO C CA 1
ATOM 1613 C C . PRO A 1 206 ? 34.283 -21.596 4.636 1.00 23.35 205 PRO C C 1
ATOM 1614 O O . PRO A 1 206 ? 35.441 -21.844 4.984 1.00 25.55 205 PRO C O 1
ATOM 1618 N N . GLY A 1 207 ? 33.984 -20.800 3.615 1.00 23.17 206 GLY C N 1
ATOM 1619 C CA . GLY A 1 207 ? 35.011 -20.064 2.901 1.00 23.20 206 GLY C CA 1
ATOM 1620 C C . GLY A 1 207 ? 35.898 -20.921 2.020 1.00 24.96 206 GLY C C 1
ATOM 1621 O O . GLY A 1 207 ? 36.985 -20.495 1.635 1.00 25.19 206 GLY C O 1
ATOM 1622 N N . GLU A 1 208 ? 35.424 -22.119 1.687 1.00 25.72 207 GLU C N 1
ATOM 1623 C CA . GLU A 1 208 ? 36.184 -23.042 0.853 1.00 25.37 207 GLU C CA 1
ATOM 1624 C C . GLU A 1 208 ? 36.575 -22.439 -0.500 1.00 24.84 207 GLU C C 1
ATOM 1625 O O . GLU A 1 208 ? 37.544 -22.877 -1.116 1.00 31.69 207 GLU C O 1
ATOM 1631 N N . LYS A 1 209 ? 35.830 -21.433 -0.963 1.00 25.11 208 LYS C N 1
ATOM 1632 C CA . LYS A 1 209 ? 36.121 -20.816 -2.257 1.00 28.93 208 LYS C CA 1
ATOM 1633 C C . LYS A 1 209 ? 36.729 -19.414 -2.152 1.00 27.21 208 LYS C C 1
ATOM 1634 O O . LYS A 1 209 ? 36.824 -18.695 -3.151 1.00 28.28 208 LYS C O 1
ATOM 1640 N N . CYS A 1 210 ? 37.118 -19.022 -0.941 1.00 26.89 209 CYS C N 1
ATOM 1641 C CA . CYS A 1 210 ? 37.850 -17.778 -0.739 1.00 24.28 209 CYS C CA 1
ATOM 1642 C C . CYS A 1 210 ? 39.287 -17.923 -1.224 1.00 25.40 209 CYS C C 1
ATOM 1643 O O . CYS A 1 210 ? 39.920 -18.951 -0.990 1.00 29.14 209 CYS C O 1
ATOM 1646 N N . ILE A 1 211 ? 39.798 -16.896 -1.896 1.00 27.02 210 ILE C N 1
ATOM 1647 C CA . ILE A 1 211 ? 41.220 -16.828 -2.210 1.00 27.78 210 ILE C CA 1
ATOM 1648 C C . ILE A 1 211 ? 41.976 -16.711 -0.894 1.00 28.53 210 ILE C C 1
ATOM 1649 O O . ILE A 1 211 ? 43.050 -17.288 -0.716 1.00 31.41 210 ILE C O 1
ATOM 1654 N N . GLU A 1 212 ? 41.396 -15.965 0.041 1.00 26.24 211 GLU C N 1
ATOM 1655 C CA . GLU A 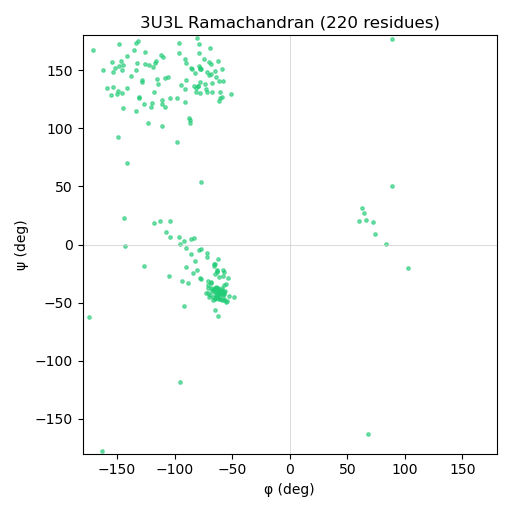1 212 ? 41.998 -15.799 1.359 1.00 24.71 211 GLU C CA 1
ATOM 1656 C C . GLU A 1 212 ? 40.923 -15.575 2.411 1.00 22.45 211 GLU C C 1
ATOM 1657 O O . GLU A 1 212 ? 40.065 -14.711 2.249 1.00 24.12 211 GLU C O 1
ATOM 1663 N N . LYS A 1 213 ? 40.981 -16.348 3.489 1.00 27.61 212 LYS C N 1
ATOM 1664 C CA . LYS A 1 213 ? 40.045 -16.182 4.587 1.00 25.11 212 LYS C CA 1
ATOM 1665 C C . LYS A 1 213 ? 40.520 -15.100 5.546 1.00 22.89 212 LYS C C 1
ATOM 1666 O O . LYS A 1 213 ? 41.719 -14.854 5.686 1.00 26.91 212 LYS C O 1
ATOM 1672 N N . ASP A 1 214 ? 39.564 -14.452 6.200 1.00 21.18 213 ASP C N 1
ATOM 1673 C CA . ASP A 1 214 ? 39.872 -13.393 7.145 1.00 19.64 213 ASP C CA 1
ATOM 1674 C C . ASP A 1 214 ? 40.371 -13.991 8.456 1.00 20.66 213 ASP C C 1
ATOM 1675 O O . ASP A 1 214 ? 39.998 -15.109 8.823 1.00 20.69 213 ASP C O 1
ATOM 1680 N N . GLU A 1 215 ? 41.220 -13.252 9.160 1.00 21.13 214 GLU C N 1
ATOM 1681 C CA . GLU A 1 215 ? 41.765 -13.747 10.420 1.00 21.84 214 GLU C CA 1
ATOM 1682 C C . GLU A 1 215 ? 40.848 -13.493 11.611 1.00 25.65 214 GLU C C 1
ATOM 1683 O O . GLU A 1 215 ? 40.929 -14.196 12.623 1.00 27.00 214 GLU C O 1
ATOM 1689 N N . THR A 1 216 ? 39.990 -12.484 11.491 1.00 23.04 215 THR C N 1
ATOM 1690 C CA . THR A 1 216 ? 39.100 -12.082 12.576 1.00 23.67 215 THR C CA 1
ATOM 1691 C C . THR A 1 216 ? 37.757 -12.802 12.471 1.00 22.93 215 THR C C 1
ATOM 1692 O O . THR A 1 216 ? 37.297 -13.451 13.419 1.00 25.58 215 THR C O 1
ATOM 1696 N N . TYR A 1 217 ? 37.150 -12.697 11.297 1.00 19.68 216 TYR C N 1
ATOM 1697 C CA . TYR A 1 217 ? 35.925 -13.413 10.980 1.00 17.99 216 TYR C CA 1
ATOM 1698 C C . TYR A 1 217 ? 36.330 -14.658 10.195 1.00 16.68 216 TYR C C 1
ATOM 1699 O O . TYR A 1 217 ? 36.403 -14.646 8.963 1.00 19.16 216 TYR C O 1
ATOM 1708 N N . LYS A 1 218 ? 36.614 -15.726 10.935 1.00 17.27 217 LYS C N 1
ATOM 1709 C CA . LYS A 1 218 ? 37.338 -16.866 10.385 1.00 19.65 217 LYS C CA 1
ATOM 1710 C C . LYS A 1 218 ? 36.609 -17.633 9.300 1.00 19.62 217 LYS C C 1
ATOM 1711 O O . LYS A 1 218 ? 37.231 -18.393 8.552 1.00 24.24 217 LYS C O 1
ATOM 1717 N N . ASN A 1 219 ? 35.294 -17.453 9.228 1.00 16.96 218 ASN C N 1
ATOM 1718 C CA . ASN A 1 219 ? 34.492 -18.142 8.225 1.00 19.43 218 ASN C CA 1
ATOM 1719 C C . ASN A 1 219 ? 34.236 -17.306 6.972 1.00 17.30 218 ASN C C 1
ATOM 1720 O O . ASN A 1 219 ? 33.553 -17.760 6.055 1.00 19.76 218 ASN C O 1
ATOM 1725 N N . LEU A 1 220 ? 34.775 -16.087 6.951 1.00 17.09 219 LEU C N 1
ATOM 1726 C CA . LEU A 1 220 ? 34.582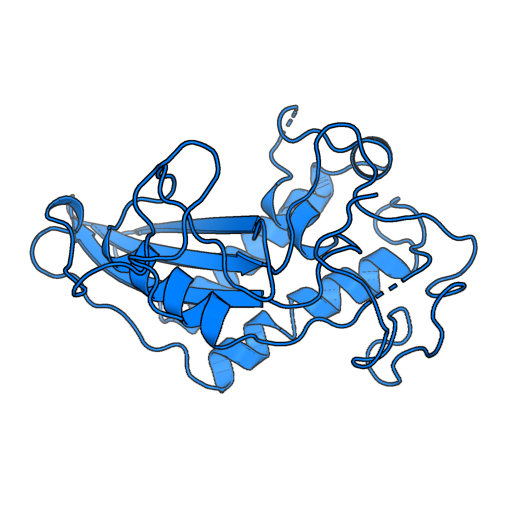 -15.163 5.831 1.00 15.40 219 LEU C CA 1
ATOM 1727 C C . LEU A 1 220 ? 35.863 -14.949 5.022 1.00 16.35 219 LEU C C 1
ATOM 1728 O O . LEU A 1 220 ? 36.964 -15.205 5.514 1.00 19.08 219 LEU C O 1
ATOM 1733 N N . CYS A 1 221 ? 35.714 -14.452 3.795 1.00 16.12 220 CYS C N 1
ATOM 1734 C CA . CYS A 1 221 ? 36.861 -14.080 2.976 1.00 20.05 220 CYS C CA 1
ATOM 1735 C C . CYS A 1 221 ? 37.378 -12.728 3.455 1.00 20.89 220 CYS C C 1
ATOM 1736 O O . CYS A 1 221 ? 36.618 -11.917 3.972 1.00 18.75 220 CYS C O 1
ATOM 1739 N N . SER A 1 222 ? 38.671 -12.481 3.288 1.00 19.58 221 SER C N 1
ATOM 1740 C CA . SER A 1 222 ? 39.243 -11.204 3.707 1.00 19.49 221 SER C CA 1
ATOM 1741 C C . SER A 1 222 ? 38.784 -10.032 2.838 1.00 23.76 221 SER C C 1
ATOM 1742 O O . SER A 1 222 ? 38.202 -10.216 1.768 1.00 20.57 221 SER C O 1
ATOM 1745 N N . ALA A 1 223 ? 39.084 -8.826 3.304 1.00 26.96 222 ALA C N 1
ATOM 1746 C CA . ALA A 1 223 ? 38.637 -7.597 2.642 1.00 28.15 222 ALA C CA 1
ATOM 1747 C C . ALA A 1 223 ? 39.081 -7.441 1.184 1.00 28.08 222 ALA C C 1
ATOM 1748 O O . ALA A 1 223 ? 38.461 -6.686 0.426 1.00 26.26 222 ALA C O 1
ATOM 1750 N N . THR A 1 224 ? 40.140 -8.137 0.785 1.00 28.68 223 THR C N 1
ATOM 1751 C CA . THR A 1 224 ? 40.647 -8.000 -0.580 1.00 30.60 223 THR C CA 1
ATOM 1752 C C . THR A 1 224 ? 40.039 -9.018 -1.548 1.00 27.81 223 THR C C 1
ATOM 1753 O O . THR A 1 224 ? 40.412 -9.057 -2.721 1.00 29.10 223 THR C O 1
ATOM 1757 N N . GLU A 1 225 ? 39.101 -9.835 -1.072 1.00 21.94 224 GLU C N 1
ATOM 1758 C CA . GLU A 1 225 ? 38.496 -10.842 -1.940 1.00 20.68 224 GLU C CA 1
ATOM 1759 C C . GLU A 1 225 ? 37.818 -10.132 -3.106 1.00 22.26 224 GLU C C 1
ATOM 1760 O O . GLU A 1 225 ? 36.994 -9.243 -2.889 1.00 22.39 224 GLU C O 1
ATOM 1766 N N . PRO A 1 226 ? 38.171 -10.521 -4.341 1.00 26.43 225 PRO C N 1
ATOM 1767 C CA . PRO A 1 226 ? 37.696 -9.870 -5.571 1.00 27.82 225 PRO C CA 1
ATOM 1768 C C . PRO A 1 226 ? 36.266 -10.240 -5.944 1.00 29.00 225 PRO C C 1
ATOM 1769 O O . PRO A 1 226 ? 36.011 -10.671 -7.070 1.00 32.37 225 PRO C O 1
ATOM 1773 N N . ILE A 1 227 ? 35.342 -10.062 -5.012 1.00 20.85 226 ILE C N 1
ATOM 1774 C CA . ILE A 1 227 ? 33.945 -10.354 -5.275 1.00 17.43 226 ILE C CA 1
ATOM 1775 C C . ILE A 1 227 ? 33.364 -9.207 -6.086 1.00 14.29 226 ILE C C 1
ATOM 1776 O O . ILE A 1 227 ? 33.557 -8.045 -5.739 1.00 16.38 226 ILE C O 1
ATOM 1781 N N . ASP A 1 228 ? 32.684 -9.532 -7.180 1.00 13.61 227 ASP C N 1
ATOM 1782 C CA . ASP A 1 228 ? 32.065 -8.511 -8.019 1.00 15.32 227 ASP C CA 1
ATOM 1783 C C . ASP A 1 228 ? 30.662 -8.207 -7.506 1.00 12.39 227 ASP C C 1
ATOM 1784 O O . ASP A 1 228 ? 29.764 -9.025 -7.638 1.00 12.68 227 ASP C O 1
ATOM 1789 N N . PRO A 1 229 ? 30.461 -7.032 -6.905 1.00 10.78 228 PRO C N 1
ATOM 1790 C CA . PRO A 1 229 ? 29.144 -6.771 -6.329 1.00 12.10 228 PRO C CA 1
ATOM 1791 C C . PRO A 1 229 ? 28.077 -6.541 -7.388 1.00 12.05 228 PRO C C 1
ATOM 1792 O O . PRO A 1 229 ? 26.899 -6.513 -7.035 1.00 13.92 228 PRO C O 1
ATOM 1796 N N . ASN A 1 230 ? 28.467 -6.391 -8.649 1.00 9.41 229 ASN C N 1
ATOM 1797 C CA . ASN A 1 230 ? 27.485 -6.116 -9.699 1.00 8.86 229 ASN C CA 1
ATOM 1798 C C . ASN A 1 230 ? 27.050 -7.373 -10.427 1.00 12.15 229 ASN C C 1
ATOM 1799 O O . ASN A 1 230 ? 26.301 -7.307 -11.406 1.00 13.74 229 ASN C O 1
ATOM 1804 N N . LYS A 1 231 ? 27.505 -8.524 -9.940 1.00 11.73 230 LYS C N 1
ATOM 1805 C CA . LYS A 1 231 ? 27.076 -9.818 -10.473 1.00 12.34 230 LYS C CA 1
ATOM 1806 C C . LYS A 1 231 ? 26.168 -10.478 -9.452 1.00 12.38 230 LYS C C 1
ATOM 1807 O O . LYS A 1 231 ? 26.388 -10.331 -8.256 1.00 15.04 230 LYS C O 1
ATOM 1813 N N . SER A 1 232 ? 25.135 -11.182 -9.919 1.00 12.56 231 SER C N 1
ATOM 1814 C CA . SER A 1 232 ? 24.261 -11.935 -9.019 1.00 13.83 231 SER C CA 1
ATOM 1815 C C . SER A 1 232 ? 24.690 -13.399 -8.933 1.00 15.79 231 SER C C 1
ATOM 1816 O O . SER A 1 232 ? 25.575 -13.839 -9.662 1.00 18.89 231 SER C O 1
ATOM 1819 N N . ASN A 1 233 ? 24.049 -14.143 -8.037 1.00 17.58 232 ASN C N 1
ATOM 1820 C CA . ASN A 1 233 ? 24.141 -15.602 -8.059 1.00 21.48 232 ASN C CA 1
ATOM 1821 C C . ASN A 1 233 ? 23.138 -16.161 -9.057 1.00 27.59 232 ASN C C 1
ATOM 1822 O O . ASN A 1 233 ? 22.433 -15.393 -9.708 1.00 25.92 232 ASN C O 1
#

Solvent-accessible surface area: 11944 Å² total

Secondary structure (DSSP, 8-state):
--GGG---TT-PPBTTSS-----GGGTT--EE----HHHHHHHHHHHHHHHHHHHTT-TTPPPB-----EE-HHHHHHHHHHHTT--S----B---SS-SS-EEEEEEEEESSPPPHHHHHHHHHHHHHGGGGT--HHHHHS--S-----HHHHHHT-TT--EEEEEEEEEEETTEEEEEEEEEES----TTS-SS-B-SSTTTT-SSB-SSSTTSB-TT----TT---

Radius of gyration: 17.56 Å; Cα contacts (8 Å, |Δi|>4): 515; chains: 1; bounding box: 40×49×40 Å

B-factor: mean 22.28, std 11.03, range [6.98, 74.0]